Protein AF-A0A7H8QH60-F1 (afdb_monomer_lite)

Radius of gyration: 61.35 Å; chains: 1; bounding box: 157×73×180 Å

Structure (mmCIF, N/CA/C/O backbone):
data_AF-A0A7H8QH60-F1
#
_entry.id   AF-A0A7H8QH60-F1
#
loop_
_atom_site.group_PDB
_atom_site.id
_atom_site.type_symbol
_atom_site.label_atom_id
_atom_site.label_alt_id
_atom_site.label_comp_id
_atom_site.label_asym_id
_atom_site.label_entity_id
_atom_site.label_seq_id
_atom_site.pdbx_PDB_ins_code
_atom_site.Cartn_x
_atom_site.Cartn_y
_atom_site.Cartn_z
_atom_site.occupancy
_atom_site.B_iso_or_equiv
_atom_site.auth_seq_id
_atom_site.auth_comp_id
_atom_site.auth_asym_id
_atom_site.auth_atom_id
_atom_site.pdbx_PDB_model_num
ATOM 1 N N . MET A 1 1 ? 12.968 -28.427 -42.691 1.00 39.28 1 MET A N 1
ATOM 2 C CA . MET A 1 1 ? 11.491 -28.400 -42.713 1.00 39.28 1 MET A CA 1
ATOM 3 C C . MET A 1 1 ? 10.981 -28.889 -41.362 1.00 39.28 1 MET A C 1
ATOM 5 O O . MET A 1 1 ? 11.000 -30.084 -41.114 1.00 39.28 1 MET A O 1
ATOM 9 N N . LYS A 1 2 ? 10.646 -27.970 -40.449 1.00 45.03 2 LYS A N 1
ATOM 10 C CA . LYS A 1 2 ? 10.024 -28.259 -39.146 1.00 45.03 2 LYS A CA 1
ATOM 11 C C . LYS A 1 2 ? 8.653 -27.585 -39.168 1.00 45.03 2 LYS A C 1
ATOM 13 O O . LYS A 1 2 ? 8.589 -26.388 -39.428 1.00 45.03 2 LYS A O 1
ATOM 18 N N . GLY A 1 3 ? 7.592 -28.374 -39.020 1.00 40.34 3 GLY A N 1
ATOM 19 C CA . GLY A 1 3 ? 6.208 -27.901 -39.080 1.00 40.34 3 GLY A CA 1
ATOM 20 C C . GLY A 1 3 ? 5.772 -27.170 -37.802 1.00 40.34 3 GLY A C 1
ATOM 21 O O . GLY A 1 3 ? 6.404 -27.350 -36.758 1.00 40.34 3 GLY A O 1
ATOM 22 N N . PRO A 1 4 ? 4.707 -26.352 -37.871 1.00 56.50 4 PRO A N 1
ATOM 23 C CA . PRO A 1 4 ? 4.185 -25.620 -36.725 1.00 56.50 4 PRO A CA 1
ATOM 24 C C . PRO A 1 4 ? 3.305 -26.523 -35.851 1.00 56.50 4 PRO A C 1
ATOM 26 O O . PRO A 1 4 ? 2.409 -27.210 -36.341 1.00 56.50 4 PRO A O 1
ATOM 29 N N . ILE A 1 5 ? 3.555 -26.504 -34.541 1.00 51.78 5 ILE A N 1
ATOM 30 C CA . ILE A 1 5 ? 2.711 -27.149 -33.533 1.00 51.78 5 ILE A CA 1
ATOM 31 C C . ILE A 1 5 ? 1.627 -26.140 -33.143 1.00 51.78 5 ILE A C 1
ATOM 33 O O . ILE A 1 5 ? 1.899 -25.168 -32.443 1.00 51.78 5 ILE A O 1
ATOM 37 N N . HIS A 1 6 ? 0.402 -26.365 -33.615 1.00 45.41 6 HIS A N 1
ATOM 38 C CA . HIS A 1 6 ? -0.785 -25.677 -33.116 1.00 45.41 6 HIS A CA 1
ATOM 39 C C . HIS A 1 6 ? -1.217 -26.324 -31.795 1.00 45.41 6 HIS A C 1
ATOM 41 O O . HIS A 1 6 ? -1.667 -27.468 -31.783 1.00 45.41 6 HIS A O 1
ATOM 47 N N . VAL A 1 7 ? -1.108 -25.585 -30.690 1.00 48.94 7 VAL A N 1
ATOM 48 C CA . VAL A 1 7 ? -1.770 -25.926 -29.425 1.00 48.94 7 VAL A CA 1
ATOM 49 C C . VAL A 1 7 ? -3.025 -25.066 -29.323 1.00 48.94 7 VAL A C 1
ATOM 51 O O . VAL A 1 7 ? -2.945 -23.850 -29.173 1.00 48.94 7 VAL A O 1
ATOM 54 N N . ILE A 1 8 ? -4.187 -25.702 -29.448 1.00 46.06 8 ILE A N 1
ATOM 55 C CA . ILE A 1 8 ? -5.491 -25.089 -29.197 1.00 46.06 8 ILE A CA 1
ATOM 56 C C . ILE A 1 8 ? -5.814 -25.331 -27.719 1.00 46.06 8 ILE A C 1
ATOM 58 O O . ILE A 1 8 ? -6.034 -26.470 -27.316 1.00 46.06 8 ILE A O 1
ATOM 62 N N . LEU A 1 9 ? -5.827 -24.268 -26.912 1.00 40.41 9 LEU A N 1
ATOM 63 C CA . LEU A 1 9 ? -6.339 -24.278 -25.539 1.00 40.41 9 LEU A CA 1
ATOM 64 C C . LEU A 1 9 ? -7.677 -23.537 -25.516 1.00 40.41 9 LEU A C 1
ATOM 66 O O . LEU A 1 9 ? -7.734 -22.329 -25.318 1.00 40.41 9 LEU A O 1
ATOM 70 N N . THR A 1 10 ? -8.761 -24.275 -25.727 1.00 45.47 10 THR A N 1
ATOM 71 C CA . THR A 1 10 ? -10.120 -23.832 -25.399 1.00 45.47 10 THR A CA 1
ATOM 72 C C . THR A 1 10 ? -10.614 -24.683 -24.239 1.00 45.47 10 THR A C 1
ATOM 74 O O . THR A 1 10 ? -11.195 -25.745 -24.443 1.00 45.47 10 THR A O 1
ATOM 77 N N . GLY A 1 11 ? -10.320 -24.239 -23.018 1.00 45.09 11 GLY A N 1
ATOM 78 C CA . GLY A 1 11 ? -10.863 -24.801 -21.785 1.00 45.09 11 GLY A CA 1
ATOM 79 C C . GLY A 1 11 ? -11.610 -23.713 -21.028 1.00 45.09 11 GLY A C 1
ATOM 80 O O . GLY A 1 11 ? -10.998 -22.925 -20.316 1.00 45.09 11 GLY A O 1
ATOM 81 N N . THR A 1 12 ? -12.925 -23.641 -21.208 1.00 45.06 12 THR A N 1
ATOM 82 C CA . THR A 1 12 ? -13.816 -22.858 -20.346 1.00 45.06 12 THR A CA 1
ATOM 83 C C . THR A 1 12 ? -13.914 -23.571 -18.999 1.00 45.06 12 THR A C 1
ATOM 85 O O . THR A 1 12 ? -14.554 -24.618 -18.903 1.00 45.06 12 THR A O 1
ATOM 88 N N . PHE A 1 13 ? -13.236 -23.048 -17.976 1.00 49.69 13 PHE A N 1
ATOM 89 C CA . PHE A 1 13 ? -13.334 -23.553 -16.607 1.00 49.69 13 PHE A CA 1
ATOM 90 C C . PHE A 1 13 ? -14.570 -22.961 -15.922 1.00 49.69 13 PHE A C 1
ATOM 92 O O . PHE A 1 13 ? -14.619 -21.768 -15.631 1.00 49.69 13 PHE A O 1
ATOM 99 N N . ASP A 1 14 ? -15.561 -23.810 -15.655 1.00 43.72 14 ASP A N 1
ATOM 100 C CA . ASP A 1 14 ? -16.681 -23.509 -14.763 1.00 43.72 14 ASP A CA 1
ATOM 101 C C . ASP A 1 14 ? -16.180 -23.509 -13.305 1.00 43.72 14 ASP A C 1
ATOM 103 O O . ASP A 1 14 ? -15.758 -24.538 -12.776 1.00 43.72 14 ASP A O 1
ATOM 107 N N . ILE A 1 15 ? -16.186 -22.342 -12.649 1.00 51.09 15 ILE A N 1
ATOM 108 C CA . ILE A 1 15 ? -15.544 -22.108 -11.333 1.00 51.09 15 ILE A CA 1
ATOM 109 C C . ILE A 1 15 ? -16.548 -22.109 -10.162 1.00 51.09 15 ILE A C 1
ATOM 111 O O . ILE A 1 15 ? -16.225 -21.734 -9.031 1.00 51.09 15 ILE A O 1
ATOM 115 N N . THR A 1 16 ? -17.797 -22.509 -10.398 1.00 50.97 16 THR A N 1
ATOM 116 C CA . THR A 1 16 ? -18.900 -22.305 -9.442 1.00 50.97 16 THR A CA 1
ATOM 117 C C . THR A 1 16 ? -18.931 -23.285 -8.263 1.00 50.97 16 THR A C 1
ATOM 119 O O . THR A 1 16 ? -19.704 -23.064 -7.335 1.00 50.97 16 THR A O 1
ATOM 122 N N . GLY A 1 17 ? -18.063 -24.305 -8.211 1.00 54.22 17 GLY A N 1
ATOM 123 C CA . GLY A 1 17 ? -18.109 -25.328 -7.150 1.00 54.22 17 GLY A CA 1
ATOM 124 C C . GLY A 1 17 ? -16.779 -25.745 -6.522 1.00 54.22 17 GLY A C 1
ATOM 125 O O . GLY A 1 17 ? -16.774 -26.575 -5.614 1.00 54.22 17 GLY A O 1
ATOM 126 N N . THR A 1 18 ? -15.646 -25.211 -6.974 1.00 61.38 18 THR A N 1
ATOM 127 C CA . THR A 1 18 ? -14.342 -25.794 -6.632 1.00 61.38 18 THR A CA 1
ATOM 128 C C . THR A 1 18 ? -13.789 -25.193 -5.338 1.00 61.38 18 THR A C 1
ATOM 130 O O . THR A 1 18 ? -13.555 -23.984 -5.240 1.00 61.38 18 THR A O 1
ATOM 133 N N . ALA A 1 19 ? -13.602 -26.045 -4.325 1.00 67.06 19 ALA A N 1
ATOM 134 C CA . ALA A 1 19 ? -12.918 -25.694 -3.084 1.00 67.06 19 ALA A CA 1
ATOM 135 C C . ALA A 1 19 ? -11.488 -25.196 -3.385 1.00 67.06 19 ALA A C 1
ATOM 137 O O . ALA A 1 19 ? -10.855 -25.722 -4.303 1.00 67.06 19 ALA A O 1
ATOM 138 N N . PRO A 1 20 ? -10.972 -24.194 -2.646 1.00 70.12 20 PRO A N 1
ATOM 139 C CA . PRO A 1 20 ? -9.645 -23.657 -2.910 1.00 70.12 20 PRO A CA 1
ATOM 140 C C . PRO A 1 20 ? -8.581 -24.756 -2.741 1.00 70.12 20 PRO A C 1
ATOM 142 O O . PRO A 1 20 ? -8.633 -25.504 -1.755 1.00 70.12 20 PRO A O 1
ATOM 145 N N . PRO A 1 21 ? -7.630 -24.882 -3.683 1.00 69.06 21 PRO A N 1
ATOM 146 C CA . PRO A 1 21 ? -6.556 -25.860 -3.585 1.00 69.06 21 PRO A CA 1
ATOM 147 C C . PRO A 1 21 ? -5.709 -25.590 -2.338 1.00 69.06 21 PRO A C 1
ATOM 149 O O . PRO A 1 21 ? -5.403 -24.444 -2.010 1.00 69.06 21 PRO A O 1
ATOM 152 N N . ARG A 1 22 ? -5.346 -26.660 -1.620 1.00 74.94 22 ARG A N 1
ATOM 153 C CA . ARG A 1 22 ? -4.594 -26.567 -0.356 1.00 74.94 22 ARG A CA 1
ATOM 154 C C . ARG A 1 22 ? -3.137 -26.149 -0.541 1.00 74.94 22 ARG A C 1
ATOM 156 O O . ARG A 1 22 ? -2.529 -25.718 0.433 1.00 74.94 22 ARG A O 1
ATOM 163 N N . ASP A 1 23 ? -2.600 -26.253 -1.754 1.00 77.44 23 ASP A N 1
ATOM 164 C CA . ASP A 1 23 ? -1.227 -25.862 -2.046 1.00 77.44 23 ASP A CA 1
ATOM 165 C C . ASP A 1 23 ? -1.150 -25.022 -3.330 1.00 77.44 23 ASP A C 1
ATOM 167 O O . ASP A 1 23 ? -1.384 -25.496 -4.440 1.00 77.44 23 ASP A O 1
ATOM 171 N N . LEU A 1 24 ? -0.842 -23.734 -3.167 1.00 66.81 24 LEU A N 1
ATOM 172 C CA . LEU A 1 24 ? -0.702 -22.766 -4.262 1.00 66.81 24 LEU A CA 1
ATOM 173 C C . LEU A 1 24 ? 0.624 -22.933 -5.024 1.00 66.81 24 LEU A C 1
ATOM 175 O O . LEU A 1 24 ? 0.843 -22.256 -6.028 1.00 66.81 24 LEU A O 1
ATOM 179 N N . ARG A 1 25 ? 1.527 -23.809 -4.558 1.00 74.81 25 ARG A N 1
ATOM 180 C CA . ARG A 1 25 ? 2.833 -24.051 -5.193 1.00 74.81 25 ARG A CA 1
ATOM 181 C C . ARG A 1 25 ? 2.754 -24.925 -6.442 1.00 74.81 25 ARG A C 1
ATOM 183 O O . ARG A 1 25 ? 3.664 -24.868 -7.261 1.00 74.81 25 ARG A O 1
ATOM 190 N N . GLU A 1 26 ? 1.683 -25.700 -6.597 1.00 75.56 26 GLU A N 1
ATOM 191 C CA . GLU A 1 26 ? 1.460 -26.543 -7.781 1.00 75.56 26 GLU A CA 1
ATOM 192 C C . GLU A 1 26 ? 0.984 -25.734 -8.995 1.00 75.56 26 GLU A C 1
ATOM 194 O O . GLU A 1 26 ? 1.118 -26.169 -10.139 1.00 75.56 26 GLU A O 1
ATOM 199 N N . PHE A 1 27 ? 0.480 -24.522 -8.761 1.00 70.12 27 PHE A N 1
ATOM 200 C CA . PHE A 1 27 ? 0.065 -23.603 -9.807 1.00 70.12 27 PHE A CA 1
ATOM 201 C C . PHE A 1 27 ? 1.215 -22.632 -10.087 1.00 70.12 27 PHE A C 1
ATOM 203 O O . PHE A 1 27 ? 1.699 -21.948 -9.186 1.00 70.12 27 PHE A O 1
ATOM 210 N N . GLY A 1 28 ? 1.679 -22.571 -11.339 1.00 84.31 28 GLY A N 1
ATOM 211 C CA . GLY A 1 28 ? 2.680 -21.584 -11.758 1.00 84.31 28 GLY A CA 1
ATOM 212 C C . GLY A 1 28 ? 2.233 -20.139 -11.480 1.00 84.31 28 GLY A C 1
ATOM 213 O O . GLY A 1 28 ? 1.081 -19.893 -11.127 1.00 84.31 28 GLY A O 1
ATOM 214 N N . LEU A 1 29 ? 3.126 -19.161 -11.681 1.00 79.88 29 LEU A N 1
ATOM 215 C CA . LEU A 1 29 ? 2.892 -17.740 -11.344 1.00 79.88 29 LEU A CA 1
ATOM 216 C C . LEU A 1 29 ? 1.548 -17.183 -11.849 1.00 79.88 29 LEU A C 1
ATOM 218 O O . LEU A 1 29 ? 0.901 -16.405 -11.154 1.00 79.88 29 LEU A O 1
ATOM 222 N N . GLN A 1 30 ? 1.099 -17.618 -13.028 1.00 80.00 30 GLN A N 1
ATOM 223 C CA . GLN A 1 30 ? -0.192 -17.216 -13.584 1.00 80.00 30 GLN A CA 1
ATOM 224 C C . GLN A 1 30 ? -1.386 -17.785 -12.798 1.00 80.00 30 GLN A C 1
ATOM 226 O O . GLN A 1 30 ? -2.331 -17.057 -12.514 1.00 80.00 30 GLN A O 1
ATOM 231 N N . GLY A 1 31 ? -1.318 -19.044 -12.358 1.00 77.38 31 GLY A N 1
ATOM 232 C CA . GLY A 1 31 ? -2.370 -19.646 -11.537 1.00 77.38 31 GLY A CA 1
ATOM 233 C C . GLY A 1 31 ? -2.417 -19.078 -10.114 1.00 77.38 31 GLY A C 1
ATOM 234 O O . GLY A 1 31 ? -3.495 -18.960 -9.540 1.00 77.38 31 GLY A O 1
ATOM 235 N N . GLN A 1 32 ? -1.279 -18.644 -9.559 1.00 80.44 32 GLN A N 1
ATOM 236 C CA . GLN A 1 32 ? -1.262 -17.929 -8.274 1.00 80.44 32 GLN A CA 1
ATOM 237 C C . GLN A 1 32 ? -1.976 -16.574 -8.352 1.00 80.44 32 GLN A C 1
ATOM 239 O O . GLN A 1 32 ? -2.691 -16.211 -7.418 1.00 80.44 32 GLN A O 1
ATOM 244 N N . LEU A 1 33 ? -1.824 -15.846 -9.463 1.00 83.31 33 LEU A N 1
ATOM 245 C CA . LEU A 1 33 ? -2.523 -14.578 -9.686 1.00 83.31 33 LEU A CA 1
ATOM 246 C C . LEU A 1 33 ? -4.034 -14.779 -9.846 1.00 83.31 33 LEU A C 1
ATOM 248 O O . LEU A 1 33 ? -4.809 -14.057 -9.222 1.00 83.31 33 LEU A O 1
ATOM 252 N N . GLU A 1 34 ? -4.457 -15.779 -10.620 1.00 80.06 34 GLU A N 1
ATOM 253 C CA . GLU A 1 34 ? -5.881 -16.069 -10.836 1.00 80.06 34 GLU A CA 1
ATOM 254 C C . GLU A 1 34 ? -6.586 -16.487 -9.538 1.00 80.06 34 GLU A C 1
ATOM 256 O O . GLU A 1 34 ? -7.626 -15.925 -9.187 1.00 80.06 34 GLU A O 1
ATOM 261 N N . TRP A 1 35 ? -5.989 -17.392 -8.755 1.00 82.19 35 TRP A N 1
ATOM 262 C CA . TRP A 1 35 ? -6.538 -17.765 -7.447 1.00 82.19 35 TRP A CA 1
ATOM 263 C C . TRP A 1 35 ? -6.476 -16.620 -6.432 1.00 82.19 35 TRP A C 1
ATOM 265 O O . TRP A 1 35 ? -7.387 -16.482 -5.612 1.00 82.19 35 TRP A O 1
ATOM 275 N N . GLY A 1 36 ? -5.445 -15.772 -6.508 1.00 80.12 36 GLY A N 1
ATOM 276 C CA . GLY A 1 36 ? -5.331 -14.557 -5.706 1.00 80.12 36 GLY A CA 1
ATOM 277 C C . GLY A 1 36 ? -6.486 -13.584 -5.952 1.00 80.12 36 GLY A C 1
ATOM 278 O O . GLY A 1 36 ? -7.093 -13.111 -4.992 1.00 80.12 36 GLY A O 1
ATOM 279 N N . LEU A 1 37 ? -6.851 -13.345 -7.216 1.00 83.31 37 LEU A N 1
ATOM 280 C CA . LEU A 1 37 ? -7.997 -12.504 -7.583 1.00 83.31 37 LEU A CA 1
ATOM 281 C C . LEU A 1 37 ? -9.327 -13.085 -7.086 1.00 83.31 37 LEU A C 1
ATOM 283 O O . LEU A 1 37 ? -10.106 -12.365 -6.463 1.00 83.31 37 LEU A O 1
ATOM 287 N N . VAL A 1 38 ? -9.557 -14.388 -7.274 1.00 83.12 38 VAL A N 1
ATOM 288 C CA . VAL A 1 38 ? -10.788 -15.060 -6.813 1.00 83.12 38 VAL A CA 1
ATOM 289 C C . VAL A 1 38 ? -10.918 -15.019 -5.285 1.00 83.12 38 VAL A C 1
ATOM 291 O O . VAL A 1 38 ? -12.013 -14.827 -4.749 1.00 83.12 38 VAL A O 1
ATOM 294 N N . ALA A 1 39 ? -9.810 -15.179 -4.556 1.00 79.44 39 ALA A N 1
ATOM 295 C CA . ALA A 1 39 ? -9.799 -15.064 -3.100 1.00 79.44 39 ALA A CA 1
ATOM 296 C C . ALA A 1 39 ? -10.119 -13.634 -2.635 1.00 79.44 39 ALA A C 1
ATOM 298 O O . ALA A 1 39 ? -10.862 -13.453 -1.668 1.00 79.44 39 ALA A O 1
ATOM 299 N N . LEU A 1 40 ? -9.603 -12.625 -3.340 1.00 83.19 40 LEU A N 1
ATOM 300 C CA . LEU A 1 40 ? -9.818 -11.213 -3.031 1.00 83.19 40 LEU A CA 1
ATOM 301 C C . LEU A 1 40 ? -11.269 -10.791 -3.314 1.00 83.19 40 LEU A C 1
ATOM 303 O O . LEU A 1 40 ? -11.886 -10.121 -2.489 1.00 83.19 40 LEU A O 1
ATOM 307 N N . GLU A 1 41 ? -11.855 -11.271 -4.411 1.00 79.56 41 GLU A N 1
ATOM 308 C CA . GLU A 1 41 ? -13.263 -11.049 -4.758 1.00 79.56 41 GLU A CA 1
ATOM 309 C C . GLU A 1 41 ? -14.212 -11.705 -3.738 1.00 79.56 41 GLU A C 1
ATOM 311 O O . GLU A 1 41 ? -15.139 -11.070 -3.227 1.00 79.56 41 GLU A O 1
ATOM 316 N N . ARG A 1 42 ? -13.931 -12.952 -3.334 1.00 78.56 42 ARG A N 1
ATOM 317 C CA . ARG A 1 42 ? -14.693 -13.634 -2.272 1.00 78.56 42 ARG A CA 1
ATOM 318 C C . ARG A 1 42 ? -14.527 -12.964 -0.905 1.00 78.56 42 ARG A C 1
ATOM 320 O O . ARG A 1 42 ? -15.502 -12.879 -0.158 1.00 78.56 42 ARG A O 1
ATOM 327 N N . GLY A 1 43 ? -13.329 -12.469 -0.591 1.00 81.00 43 GLY A N 1
ATOM 328 C CA . GLY A 1 43 ? -13.036 -11.711 0.628 1.00 81.00 43 GLY A CA 1
ATOM 329 C C . GLY A 1 43 ? -13.774 -10.371 0.689 1.00 81.00 43 GLY A C 1
ATOM 330 O O . GLY A 1 43 ? -14.317 -10.007 1.729 1.00 81.00 43 GLY A O 1
ATOM 331 N N . LEU A 1 44 ? -13.874 -9.660 -0.436 1.00 80.00 44 LEU A N 1
ATOM 332 C CA . LEU A 1 44 ? -14.657 -8.426 -0.537 1.00 80.00 44 LEU A CA 1
ATOM 333 C C . LEU A 1 44 ? -16.158 -8.688 -0.367 1.00 80.00 44 LEU A C 1
ATOM 335 O O . LEU A 1 44 ? -16.840 -7.921 0.311 1.00 80.00 44 LEU A O 1
ATOM 339 N N . HIS A 1 45 ? -16.677 -9.795 -0.906 1.00 72.94 45 HIS A N 1
ATOM 340 C CA . HIS A 1 45 ? -18.080 -10.172 -0.720 1.00 72.94 45 HIS A CA 1
ATOM 341 C C . HIS A 1 45 ? -18.424 -10.567 0.723 1.00 72.94 45 HIS A C 1
ATOM 343 O O . HIS A 1 45 ? -19.513 -10.238 1.201 1.00 72.94 45 HIS A O 1
ATOM 349 N N . SER A 1 46 ? -17.530 -11.255 1.435 1.00 69.12 46 SER A N 1
ATOM 350 C CA . SER A 1 46 ? -17.738 -11.584 2.851 1.00 69.12 46 SER A CA 1
ATOM 351 C C . SER A 1 46 ? -17.574 -10.356 3.753 1.00 69.12 46 SER A C 1
ATOM 353 O O . SER A 1 46 ? -18.376 -10.162 4.668 1.00 69.12 46 SER A O 1
ATOM 355 N N . PHE A 1 47 ? -16.623 -9.471 3.447 1.00 59.59 47 PHE A N 1
ATOM 356 C CA . PHE A 1 47 ? -16.441 -8.206 4.161 1.00 59.59 47 PHE A CA 1
ATOM 357 C C . PHE A 1 47 ? -17.606 -7.229 3.934 1.00 59.59 47 PHE A C 1
ATOM 359 O O . PHE A 1 47 ? -18.084 -6.600 4.877 1.00 59.59 47 PHE A O 1
ATOM 366 N N . GLY A 1 48 ? -18.151 -7.169 2.716 1.00 63.38 48 GLY A N 1
ATOM 367 C CA . GLY A 1 48 ? -19.352 -6.390 2.406 1.00 63.38 48 GLY A CA 1
ATOM 368 C C . GLY A 1 48 ? -20.584 -6.843 3.198 1.00 63.38 48 GLY A C 1
ATOM 369 O O . GLY A 1 48 ? -21.363 -6.008 3.649 1.00 63.38 48 GLY A O 1
ATOM 370 N N . ARG A 1 49 ? -20.737 -8.152 3.459 1.00 61.62 49 ARG A N 1
ATOM 371 C CA . ARG A 1 49 ? -21.808 -8.667 4.335 1.00 61.62 49 ARG A CA 1
ATOM 372 C C . ARG A 1 49 ? -21.605 -8.295 5.806 1.00 61.62 49 ARG A C 1
ATOM 374 O O . ARG A 1 49 ? -22.591 -8.052 6.492 1.00 61.62 49 ARG A O 1
ATOM 381 N N . LEU A 1 50 ? -20.357 -8.213 6.271 1.00 55.72 50 LEU A N 1
ATOM 382 C CA . LEU A 1 50 ? -20.024 -7.776 7.634 1.00 55.72 50 LEU A CA 1
ATOM 383 C C . LEU A 1 50 ? -20.281 -6.280 7.852 1.00 55.72 50 LEU A C 1
ATOM 385 O O . LEU A 1 50 ? -20.695 -5.886 8.938 1.00 55.72 50 LEU A O 1
ATOM 389 N N . LEU A 1 51 ? -20.094 -5.451 6.823 1.00 54.81 51 LEU A N 1
ATOM 390 C CA . LEU A 1 51 ? -20.373 -4.015 6.901 1.00 54.81 51 LEU A CA 1
ATOM 391 C C . LEU A 1 51 ? -21.863 -3.659 6.747 1.00 54.81 51 LEU A C 1
ATOM 393 O O . LEU A 1 51 ? -22.256 -2.556 7.117 1.00 54.81 51 LEU A O 1
ATOM 397 N N . MET A 1 52 ? -22.700 -4.567 6.230 1.00 52.47 52 MET A N 1
ATOM 398 C CA . MET A 1 52 ? -24.112 -4.286 5.921 1.00 52.47 52 MET A CA 1
ATOM 399 C C . MET A 1 52 ? -25.145 -4.828 6.932 1.00 52.47 52 MET A C 1
ATOM 401 O O . MET A 1 52 ? -26.341 -4.722 6.662 1.00 52.47 52 MET A O 1
ATOM 405 N N . SER A 1 53 ? -24.778 -5.361 8.107 1.00 49.44 53 SER A N 1
ATOM 406 C CA . SER A 1 53 ? -25.795 -5.576 9.160 1.00 49.44 53 SER A CA 1
ATOM 407 C C . SER A 1 53 ? -25.245 -5.787 10.571 1.00 49.44 53 SER A C 1
ATOM 409 O O . SER A 1 53 ? -24.584 -6.788 10.840 1.00 49.44 53 SER A O 1
ATOM 411 N N . PRO A 1 54 ? -25.628 -4.900 11.503 1.00 48.47 54 PRO A N 1
ATOM 412 C CA . PRO A 1 54 ? -26.409 -5.349 12.652 1.00 48.47 54 PRO A CA 1
ATOM 413 C C . PRO A 1 54 ? -27.551 -4.357 12.924 1.00 48.47 54 PRO A C 1
ATOM 415 O O . PRO A 1 54 ? -27.474 -3.524 13.821 1.00 48.47 54 PRO A O 1
ATOM 418 N N . GLY A 1 55 ? -28.604 -4.399 12.101 1.00 48.84 55 GLY A N 1
ATOM 419 C CA . GLY A 1 55 ? -29.766 -3.507 12.258 1.00 48.84 55 GLY A CA 1
ATOM 420 C C . GLY A 1 55 ? -31.136 -4.165 12.097 1.00 48.84 55 GLY A C 1
ATOM 421 O O . GLY A 1 55 ? -32.144 -3.542 12.408 1.00 48.84 55 GLY A O 1
ATOM 422 N N . GLN A 1 56 ? -31.206 -5.419 11.642 1.00 49.56 56 GLN A N 1
ATOM 423 C CA . GLN A 1 56 ? -32.472 -6.143 11.495 1.00 49.56 56 GLN A CA 1
ATOM 424 C C . GLN A 1 56 ? -32.316 -7.615 11.890 1.00 49.56 56 GLN A C 1
ATOM 426 O O . GLN A 1 56 ? -32.440 -8.521 11.076 1.00 49.56 56 GLN A O 1
ATOM 431 N N . GLN A 1 57 ? -32.075 -7.865 13.174 1.00 44.75 57 GLN A N 1
ATOM 432 C CA . GLN A 1 57 ? -32.626 -9.060 13.813 1.00 44.75 57 GLN A CA 1
ATOM 433 C C . GLN A 1 57 ? -33.800 -8.604 14.674 1.00 44.75 57 GLN A C 1
ATOM 435 O O . GLN A 1 57 ? -33.729 -8.524 15.896 1.00 44.75 57 GLN A O 1
ATOM 440 N N . VAL A 1 58 ? -34.889 -8.238 13.995 1.00 47.31 58 VAL A N 1
ATOM 441 C CA . VAL A 1 58 ? -36.205 -8.228 14.625 1.00 47.31 58 VAL A CA 1
ATOM 442 C C . VAL A 1 58 ? -36.528 -9.681 14.943 1.00 47.31 58 VAL A C 1
ATOM 444 O O . VAL A 1 58 ? -36.501 -10.536 14.059 1.00 47.31 58 VAL A O 1
ATOM 447 N N . MET A 1 59 ? -36.798 -9.940 16.219 1.00 44.06 59 MET A N 1
ATOM 448 C CA . MET A 1 59 ? -37.395 -11.164 16.734 1.00 44.06 59 MET A CA 1
ATOM 449 C C . MET A 1 59 ? -38.493 -11.683 15.792 1.00 44.06 59 MET A C 1
ATOM 451 O O . MET A 1 59 ? -39.615 -11.187 15.804 1.00 44.06 59 MET A O 1
ATOM 455 N N . GLN A 1 60 ? -38.199 -12.723 15.014 1.00 42.06 60 GLN A N 1
ATOM 456 C CA . GLN A 1 60 ? -39.228 -13.643 14.543 1.00 42.06 60 GLN A CA 1
ATOM 457 C C . GLN A 1 60 ? -39.250 -14.820 15.510 1.00 42.06 60 GLN A C 1
ATOM 459 O O . GLN A 1 60 ? -38.626 -15.859 15.304 1.00 42.06 60 GLN A O 1
ATOM 464 N N . VAL A 1 61 ? -39.976 -14.616 16.610 1.00 42.09 61 VAL A N 1
ATOM 465 C CA . VAL A 1 61 ? -40.495 -15.715 17.418 1.00 42.09 61 VAL A CA 1
ATOM 466 C C . VAL A 1 61 ? -41.465 -16.477 16.521 1.00 42.09 61 VAL A C 1
ATOM 468 O O . VAL A 1 61 ? -42.574 -16.032 16.233 1.00 42.09 61 VAL A O 1
ATOM 471 N N . ARG A 1 62 ? -40.991 -17.616 16.022 1.00 36.22 62 ARG A N 1
ATOM 472 C CA . ARG A 1 62 ? -41.768 -18.623 15.310 1.00 36.22 62 ARG A CA 1
ATOM 473 C C . ARG A 1 62 ? -42.724 -19.277 16.310 1.00 36.22 62 ARG A C 1
ATOM 475 O O . ARG A 1 62 ? -42.366 -20.243 16.970 1.00 36.22 62 ARG A O 1
ATOM 482 N N . LEU A 1 63 ? -43.921 -18.710 16.443 1.00 40.38 63 LEU A N 1
ATOM 483 C CA . LEU A 1 63 ? -45.068 -19.366 17.068 1.00 40.38 63 LEU A CA 1
ATOM 484 C C . LEU A 1 63 ? -45.634 -20.375 16.067 1.00 40.38 63 LEU A C 1
ATOM 486 O O . LEU A 1 63 ? -46.296 -20.018 15.094 1.00 40.38 63 LEU A O 1
ATOM 490 N N . GLU A 1 64 ? -45.299 -21.641 16.291 1.00 41.50 64 GLU A N 1
ATOM 491 C CA . GLU A 1 64 ? -45.935 -22.782 15.650 1.00 41.50 64 GLU A CA 1
ATOM 492 C C . GLU A 1 64 ? -47.354 -22.933 16.222 1.00 41.50 64 GLU A C 1
ATOM 494 O O . GLU A 1 64 ? -47.547 -23.029 17.434 1.00 41.50 64 GLU A O 1
ATOM 499 N N . GLY A 1 65 ? -48.358 -22.870 15.347 1.00 36.97 65 GLY A N 1
ATOM 500 C CA . GLY A 1 65 ? -49.762 -23.028 15.703 1.00 36.97 65 GLY A CA 1
ATOM 501 C C . GLY A 1 65 ? -50.173 -24.498 15.733 1.00 36.97 65 GLY A C 1
ATOM 502 O O . GLY A 1 65 ? -49.997 -25.215 14.751 1.00 36.97 65 GLY A O 1
ATOM 503 N N . GLN A 1 66 ? -50.802 -24.909 16.831 1.00 37.00 66 GLN A N 1
ATOM 504 C CA . GLN A 1 66 ? -51.579 -26.141 16.946 1.00 37.00 66 GLN A CA 1
ATOM 505 C C . GLN A 1 66 ? -53.036 -25.751 17.272 1.00 37.00 66 GLN A C 1
ATOM 507 O O . GLN A 1 66 ? -53.244 -24.968 18.202 1.00 37.00 66 GLN A O 1
ATOM 512 N N . PRO A 1 67 ? -54.057 -26.221 16.527 1.00 51.72 67 PRO A N 1
ATOM 513 C CA . PRO A 1 67 ? -55.448 -25.887 16.808 1.00 51.72 67 PRO A CA 1
ATOM 514 C C . PRO A 1 67 ? -56.068 -26.921 17.755 1.00 51.72 67 PRO A C 1
ATOM 516 O O . PRO A 1 67 ? -55.985 -28.126 17.525 1.00 51.72 67 PRO A O 1
ATOM 519 N N . GLY A 1 68 ? -56.736 -26.446 18.803 1.00 36.84 68 GLY A N 1
ATOM 520 C CA . GLY A 1 68 ? -57.478 -27.288 19.736 1.00 36.84 68 GLY A CA 1
ATOM 521 C C . GLY A 1 68 ? -58.415 -26.449 20.592 1.00 36.84 68 GLY A C 1
ATOM 522 O O . GLY A 1 68 ? -57.984 -25.776 21.518 1.00 36.84 68 GLY A O 1
ATOM 523 N N . ALA A 1 69 ? -59.690 -26.457 20.220 1.00 43.88 69 ALA A N 1
ATOM 524 C CA . ALA A 1 69 ? -60.798 -25.756 20.854 1.00 43.88 69 ALA A CA 1
ATOM 525 C C . ALA A 1 69 ? -60.927 -26.015 22.366 1.00 43.88 69 ALA A C 1
ATOM 527 O O . ALA A 1 69 ? -60.779 -27.155 22.789 1.00 43.88 69 ALA A O 1
ATOM 528 N N . SER A 1 70 ? -61.331 -24.993 23.138 1.00 39.09 70 SER A N 1
ATOM 529 C CA . SER A 1 70 ? -62.428 -25.088 24.122 1.00 39.09 70 SER A CA 1
ATOM 530 C C . SER A 1 70 ? -62.689 -23.738 24.828 1.00 39.09 70 SER A C 1
ATOM 532 O O . SER A 1 70 ? -61.861 -23.247 25.582 1.00 39.09 70 SER A O 1
ATOM 534 N N . THR A 1 71 ? -63.875 -23.175 24.573 1.00 36.66 71 THR A N 1
ATOM 535 C CA . THR A 1 71 ? -64.852 -22.711 25.587 1.00 36.66 71 THR A CA 1
ATOM 536 C C . THR A 1 71 ? -64.501 -21.565 26.576 1.00 36.66 71 THR A C 1
ATOM 538 O O . THR A 1 71 ? -63.910 -21.769 27.627 1.00 36.66 71 THR A O 1
ATOM 541 N N . ILE A 1 72 ? -64.989 -20.360 26.221 1.00 40.88 72 ILE A N 1
ATOM 542 C CA . ILE A 1 72 ? -65.697 -19.279 26.990 1.00 40.88 72 ILE A CA 1
ATOM 543 C C . ILE A 1 72 ? -66.188 -19.705 28.411 1.00 40.88 72 ILE A C 1
ATOM 545 O O . ILE A 1 72 ? -66.629 -20.850 28.492 1.00 40.88 72 ILE A O 1
ATOM 549 N N . PRO A 1 73 ? -66.256 -18.871 29.503 1.00 53.28 73 PRO A N 1
ATOM 550 C CA . PRO A 1 73 ? -66.796 -17.483 29.596 1.00 53.28 73 PRO A CA 1
ATOM 551 C C . PRO A 1 73 ? -65.971 -16.465 30.421 1.00 53.28 73 PRO A C 1
ATOM 553 O O . PRO A 1 73 ? -65.165 -16.832 31.261 1.00 53.28 73 PRO A O 1
ATOM 556 N N . ARG A 1 74 ? -66.001 -15.155 30.120 1.00 37.97 74 ARG A N 1
ATOM 557 C CA . ARG A 1 74 ? -67.054 -14.126 30.340 1.00 37.97 74 ARG A CA 1
ATOM 558 C C . ARG A 1 74 ? -67.381 -13.879 31.822 1.00 37.97 74 ARG A C 1
ATOM 560 O O . ARG A 1 74 ? -68.180 -14.611 32.384 1.00 37.97 74 ARG A O 1
ATOM 567 N N . THR A 1 75 ? -66.913 -12.746 32.351 1.00 40.62 75 THR A N 1
ATOM 568 C CA . THR A 1 75 ? -67.701 -11.875 33.244 1.00 40.62 75 THR A CA 1
ATOM 569 C C . THR A 1 75 ? -67.189 -10.441 33.170 1.00 40.62 75 THR A C 1
ATOM 571 O O . THR A 1 75 ? -66.011 -10.170 33.388 1.00 40.62 75 THR A O 1
ATOM 574 N N . ASP A 1 76 ? -68.127 -9.560 32.842 1.00 42.19 76 ASP A N 1
ATOM 575 C CA . ASP A 1 76 ? -68.069 -8.108 32.911 1.00 42.19 76 ASP A CA 1
ATOM 576 C C . ASP A 1 76 ? -67.861 -7.617 34.352 1.00 42.19 76 ASP A C 1
ATOM 578 O O . ASP A 1 76 ? -68.504 -8.139 35.258 1.00 42.19 76 ASP A O 1
ATOM 582 N N . TRP A 1 77 ? -67.095 -6.536 34.539 1.00 39.25 77 TRP A N 1
ATOM 583 C CA . TRP A 1 77 ? -67.400 -5.534 35.566 1.00 39.25 77 TRP A CA 1
ATOM 584 C C . TRP A 1 77 ? -67.183 -4.129 35.012 1.00 39.25 77 TRP A C 1
ATOM 586 O O . TRP A 1 77 ? -66.075 -3.681 34.723 1.00 39.25 77 TRP A O 1
ATOM 596 N N . ARG A 1 78 ? -68.321 -3.460 34.845 1.00 36.94 78 ARG A N 1
ATOM 597 C CA . ARG A 1 78 ? -68.502 -2.041 34.573 1.00 36.94 78 ARG A CA 1
ATOM 598 C C . ARG A 1 78 ? -68.380 -1.267 35.894 1.00 36.94 78 ARG A C 1
ATOM 600 O O . ARG A 1 78 ? -68.944 -1.694 36.891 1.00 36.94 78 ARG A O 1
ATOM 607 N N . GLN A 1 79 ? -67.806 -0.070 35.792 1.00 40.47 79 GLN A N 1
ATOM 608 C CA . GLN A 1 79 ? -68.348 1.189 36.324 1.00 40.47 79 GLN A CA 1
ATOM 609 C C . GLN A 1 79 ? -68.365 1.443 37.844 1.00 40.47 79 GLN A C 1
ATOM 611 O O . GLN A 1 79 ? -69.048 0.779 38.613 1.00 40.47 79 GLN A O 1
ATOM 616 N N . GLY A 1 80 ? -67.724 2.551 38.229 1.00 34.62 80 GLY A N 1
ATOM 617 C CA . GLY A 1 80 ? -67.890 3.192 39.529 1.00 34.62 80 GLY A CA 1
ATOM 618 C C . GLY A 1 80 ? -67.205 4.558 39.587 1.00 34.62 80 GLY A C 1
ATOM 619 O O . GLY A 1 80 ? -66.078 4.659 40.054 1.00 34.62 80 GLY A O 1
ATOM 620 N N . ASP A 1 81 ? -67.898 5.600 39.123 1.00 44.03 81 ASP A N 1
ATOM 621 C CA . ASP A 1 81 ? -67.649 6.984 39.540 1.00 44.03 81 ASP A CA 1
ATOM 622 C C . ASP A 1 81 ? -68.133 7.171 40.986 1.00 44.03 81 ASP A C 1
ATOM 624 O O . ASP A 1 81 ? -69.295 6.874 41.273 1.00 44.03 81 ASP A O 1
ATOM 628 N N . ARG A 1 82 ? -67.305 7.756 41.864 1.00 34.22 82 ARG A N 1
ATOM 629 C CA . ARG A 1 82 ? -67.717 8.864 42.751 1.00 34.22 82 ARG A CA 1
ATOM 630 C C . ARG A 1 82 ? -66.559 9.431 43.575 1.00 34.22 82 ARG A C 1
ATOM 632 O O . ARG A 1 82 ? -65.745 8.711 44.138 1.00 34.22 82 ARG A O 1
ATOM 639 N N . ALA A 1 83 ? -66.575 10.756 43.656 1.00 43.62 83 ALA A N 1
ATOM 640 C CA . ALA A 1 83 ? -65.725 11.628 44.452 1.00 43.62 83 ALA A CA 1
ATOM 641 C C . ALA A 1 83 ? -65.827 11.402 45.973 1.00 43.62 83 ALA A C 1
ATOM 643 O O . ALA A 1 83 ? -66.910 11.096 46.467 1.00 43.62 83 ALA A O 1
ATOM 644 N N . SER A 1 84 ? -64.750 11.708 46.711 1.00 37.22 84 SER A N 1
ATOM 645 C CA . SER A 1 84 ? -64.792 12.588 47.895 1.00 37.22 84 SER A CA 1
ATOM 646 C C . SER A 1 84 ? -63.382 12.963 48.385 1.00 37.22 84 SER A C 1
ATOM 648 O O . SER A 1 84 ? -62.436 12.196 48.254 1.00 37.22 84 SER A O 1
ATOM 650 N N . LEU A 1 85 ? -63.315 14.176 48.936 1.00 44.59 85 LEU A N 1
ATOM 651 C CA . LEU A 1 85 ? -62.209 14.957 49.494 1.00 44.59 85 LEU A CA 1
ATOM 652 C C . LEU A 1 85 ? -61.333 14.272 50.565 1.00 44.59 85 LEU A C 1
ATOM 654 O O . LEU A 1 85 ? -61.818 13.466 51.355 1.00 44.59 85 LEU A O 1
ATOM 658 N N . GLY A 1 86 ? -60.095 14.775 50.665 1.00 38.62 86 GLY A N 1
ATOM 659 C CA . GLY A 1 86 ? -59.166 14.670 51.802 1.00 38.62 86 GLY A CA 1
ATOM 660 C C . GLY A 1 86 ? -57.735 14.944 51.322 1.00 38.62 86 GLY A C 1
ATOM 661 O O . GLY A 1 86 ? -57.073 14.042 50.832 1.00 38.62 86 GLY A O 1
ATOM 662 N N . ASP A 1 87 ? -57.361 16.198 51.073 1.00 38.62 87 ASP A N 1
ATOM 663 C CA . ASP A 1 87 ? -56.627 17.075 52.003 1.00 38.62 87 ASP A CA 1
ATOM 664 C C . ASP A 1 87 ? -55.335 16.466 52.591 1.00 38.62 87 ASP A C 1
ATOM 666 O O . ASP A 1 87 ? -55.371 15.661 53.518 1.00 38.62 87 ASP A O 1
ATOM 670 N N . SER A 1 88 ? -54.208 16.929 52.031 1.00 41.34 88 SER A N 1
ATOM 671 C CA . SER A 1 88 ? -52.911 17.211 52.670 1.00 41.34 88 SER A CA 1
ATOM 672 C C . SER A 1 88 ? -51.704 16.567 51.980 1.00 41.34 88 SER A C 1
ATOM 674 O O . SER A 1 88 ? -51.609 15.353 51.828 1.00 41.34 88 SER A O 1
ATOM 676 N N . GLY A 1 89 ? -50.724 17.414 51.647 1.00 40.50 89 GLY A N 1
ATOM 677 C CA . GLY A 1 89 ? -49.315 17.022 51.686 1.00 40.50 89 GLY A CA 1
ATOM 678 C C . GLY A 1 89 ? -48.603 16.835 50.347 1.00 40.50 89 GLY A C 1
ATOM 679 O O . GLY A 1 89 ? -48.470 15.726 49.851 1.00 40.50 89 GLY A O 1
ATOM 680 N N . VAL A 1 90 ? -48.006 17.933 49.872 1.00 48.81 90 VAL A N 1
ATOM 681 C CA . VAL A 1 90 ? -46.787 18.018 49.040 1.00 48.81 90 VAL A CA 1
ATOM 682 C C . VAL A 1 90 ? -46.776 17.312 47.675 1.00 48.81 90 VAL A C 1
ATOM 684 O O . VAL A 1 90 ? -46.307 16.190 47.496 1.00 48.81 90 VAL A O 1
ATOM 687 N N . HIS A 1 91 ? -47.114 18.099 46.650 1.00 42.62 91 HIS A N 1
ATOM 688 C CA . HIS A 1 91 ? -46.617 17.917 45.289 1.00 42.62 91 HIS A CA 1
ATOM 689 C C . HIS A 1 91 ? -45.081 17.891 45.280 1.00 42.62 91 HIS A C 1
ATOM 691 O O . HIS A 1 91 ? -44.425 18.933 45.328 1.00 42.62 91 HIS A O 1
ATOM 697 N N . ARG A 1 92 ? -44.487 16.701 45.165 1.00 44.62 92 ARG A N 1
ATOM 698 C CA . ARG A 1 92 ? -43.085 16.556 44.770 1.00 44.62 92 ARG A CA 1
ATOM 699 C C . ARG A 1 92 ? -43.018 16.702 43.251 1.00 44.62 92 ARG A C 1
ATOM 701 O O . ARG A 1 92 ? -43.059 15.721 42.516 1.00 44.62 92 ARG A O 1
ATOM 708 N N . VAL A 1 93 ?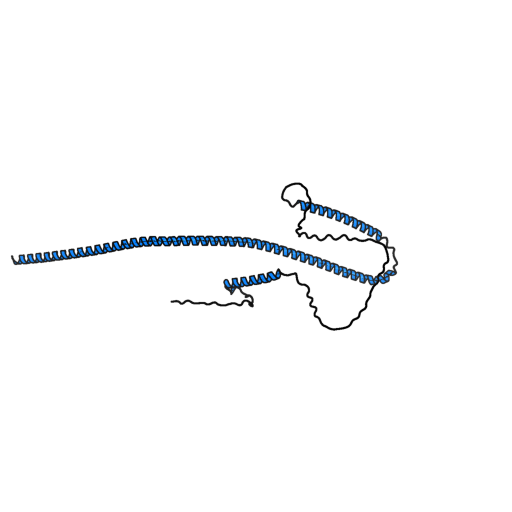 -42.970 17.948 42.782 1.00 47.97 93 VAL A N 1
ATOM 709 C CA . VAL A 1 93 ? -42.538 18.260 41.416 1.00 47.97 93 VAL A CA 1
ATOM 710 C C . VAL A 1 93 ? -41.083 17.812 41.329 1.00 47.97 93 VAL A C 1
ATOM 712 O O . VAL A 1 93 ? -40.185 18.468 41.853 1.00 47.97 93 VAL A O 1
ATOM 715 N N . LEU A 1 94 ? -40.858 16.631 40.759 1.00 49.38 94 LEU A N 1
ATOM 716 C CA . LEU A 1 94 ? -39.520 16.191 40.397 1.00 49.38 94 LEU A CA 1
ATOM 717 C C . LEU A 1 94 ? -38.974 17.189 39.364 1.00 49.38 94 LEU A C 1
ATOM 719 O O . LEU A 1 94 ? -39.666 17.457 38.377 1.00 49.38 94 LEU A O 1
ATOM 723 N N . PRO A 1 95 ? -37.772 17.757 39.558 1.00 57.25 95 PRO A N 1
ATOM 724 C CA . PRO A 1 95 ? -37.136 18.511 38.494 1.00 57.25 95 PRO A CA 1
ATOM 725 C C . PRO A 1 95 ? -36.865 17.563 37.312 1.00 57.25 95 PRO A C 1
ATOM 727 O O . PRO A 1 95 ? -36.489 16.406 37.532 1.00 57.25 95 PRO A O 1
ATOM 730 N N . PRO A 1 96 ? -37.060 18.015 36.062 1.00 47.81 96 PRO A N 1
ATOM 731 C CA . PRO A 1 96 ? -36.704 17.224 34.895 1.00 47.81 96 PRO A CA 1
ATOM 732 C C . PRO A 1 96 ? -35.206 16.906 34.935 1.00 47.81 96 PRO A C 1
ATOM 734 O O . PRO A 1 96 ? -34.372 17.779 35.180 1.00 47.81 96 PRO A O 1
ATOM 737 N N . LEU A 1 97 ? -34.879 15.633 34.716 1.00 50.62 97 LEU A N 1
ATOM 738 C CA . LEU A 1 97 ? -33.509 15.149 34.577 1.00 50.62 97 LEU A CA 1
ATOM 739 C C . LEU A 1 97 ? -32.799 15.947 33.466 1.00 50.62 97 LEU A C 1
ATOM 741 O O . LEU A 1 97 ? -33.376 16.102 32.386 1.00 50.62 97 LEU A O 1
ATOM 745 N N . PRO A 1 98 ? -31.562 16.434 33.673 1.00 48.38 98 PRO A N 1
ATOM 746 C CA . PRO A 1 98 ? -30.790 16.996 32.580 1.00 48.38 98 PRO A CA 1
ATOM 747 C C . PRO A 1 98 ? -30.459 15.875 31.595 1.00 48.38 98 PRO A C 1
ATOM 749 O O . PRO A 1 98 ? -29.815 14.882 31.940 1.00 48.38 98 PRO A O 1
ATOM 752 N N . SER A 1 99 ? -30.932 16.038 30.363 1.00 39.44 99 SER A N 1
ATOM 753 C CA . SER A 1 99 ? -30.599 15.196 29.223 1.00 39.44 99 SER A CA 1
ATOM 754 C C . SER A 1 99 ? -29.085 14.991 29.143 1.00 39.44 99 SER A C 1
ATOM 756 O O . SER A 1 99 ? -28.323 15.959 29.144 1.00 39.44 99 SER A O 1
ATOM 758 N N . LEU A 1 100 ? -28.659 13.729 29.056 1.00 42.00 100 LEU A N 1
ATOM 759 C CA . LEU A 1 100 ? -27.295 13.325 28.720 1.00 42.00 100 LEU A CA 1
ATOM 760 C C . LEU A 1 100 ? -26.900 13.967 27.386 1.00 42.00 100 LEU A C 1
ATOM 762 O O . LEU A 1 100 ? -27.249 13.490 26.307 1.00 42.00 100 LEU A O 1
ATOM 766 N N . ASN A 1 101 ? -26.200 15.092 27.481 1.00 43.28 101 ASN A N 1
ATOM 767 C CA . ASN A 1 101 ? -25.674 15.823 26.346 1.00 43.28 101 ASN A CA 1
ATOM 768 C C . ASN A 1 101 ? -24.431 15.069 25.850 1.00 43.28 101 ASN A C 1
ATOM 770 O O . ASN A 1 101 ? -23.367 15.111 26.467 1.00 43.28 101 ASN A O 1
ATOM 774 N N . SER A 1 102 ? -24.599 14.315 24.765 1.00 38.78 102 SER A N 1
ATOM 775 C CA . SER A 1 102 ? -23.508 13.692 24.015 1.00 38.78 102 SER A CA 1
ATOM 776 C C . SER A 1 102 ? -22.565 14.782 23.478 1.00 38.78 102 SER A C 1
ATOM 778 O O . SER A 1 102 ? -23.052 15.727 22.857 1.00 38.78 102 SER A O 1
ATOM 780 N N . PRO A 1 103 ? -21.232 14.693 23.653 1.00 42.22 103 PRO A N 1
ATOM 781 C CA . PRO A 1 103 ? -20.310 15.739 23.206 1.00 42.22 103 PRO A CA 1
ATOM 782 C C . PRO A 1 103 ? -20.000 15.684 21.699 1.00 42.22 103 PRO A C 1
ATOM 784 O O . PRO A 1 103 ? -19.060 16.329 21.248 1.00 42.22 103 PRO A O 1
ATOM 787 N N . PHE 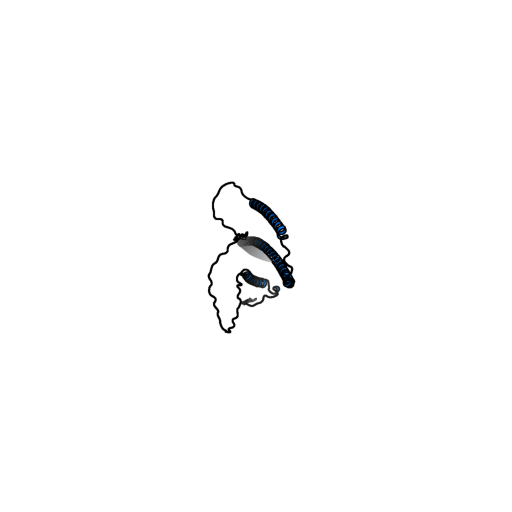A 1 104 ? -20.758 14.928 20.901 1.00 46.25 104 PHE A N 1
ATOM 788 C CA . PHE A 1 104 ? -20.489 14.753 19.473 1.00 46.25 104 PHE A CA 1
ATOM 789 C C . PHE A 1 104 ? -21.760 14.923 18.632 1.00 46.25 104 PHE A C 1
ATOM 791 O O . PHE A 1 104 ? -22.311 13.972 18.085 1.00 46.25 104 PHE A O 1
ATOM 798 N N . ALA A 1 105 ? -22.232 16.163 18.525 1.00 38.88 105 ALA A N 1
ATOM 799 C CA . ALA A 1 105 ? -23.107 16.581 17.435 1.00 38.88 105 ALA A CA 1
ATOM 800 C C . ALA A 1 105 ? -22.747 18.025 17.032 1.00 38.88 105 ALA A C 1
ATOM 802 O O . ALA A 1 105 ? -22.744 18.903 17.900 1.00 38.88 105 ALA A O 1
ATOM 803 N N . PRO A 1 106 ? -22.433 18.305 15.753 1.00 43.88 106 PRO A N 1
ATOM 804 C CA . PRO A 1 106 ? -22.238 19.668 15.277 1.00 43.88 106 PRO A CA 1
ATOM 805 C C . PRO A 1 106 ? -23.599 20.366 15.268 1.00 43.88 106 PRO A C 1
ATOM 807 O O . PRO A 1 106 ? -24.494 19.989 14.513 1.00 43.88 106 PRO A O 1
ATOM 810 N N . ARG A 1 107 ? -23.783 21.357 16.142 1.00 41.62 107 ARG A N 1
ATOM 811 C CA . ARG A 1 107 ? -25.000 22.169 16.178 1.00 41.62 107 ARG A CA 1
ATOM 812 C C . ARG A 1 107 ? -24.783 23.409 15.317 1.00 41.62 107 ARG A C 1
ATOM 814 O O . ARG A 1 107 ? -24.035 24.301 15.708 1.00 41.62 107 ARG A O 1
ATOM 821 N N . GLU A 1 108 ? -25.449 23.460 14.168 1.00 45.72 108 GLU A N 1
ATOM 822 C CA . GLU A 1 108 ? -25.666 24.706 13.435 1.00 45.72 108 GLU A CA 1
ATOM 823 C C . GLU A 1 108 ? -26.410 25.693 14.349 1.00 45.72 108 GLU A C 1
ATOM 825 O O . GLU A 1 108 ? -27.478 25.386 14.889 1.00 45.72 108 GLU A O 1
ATOM 830 N N . GLN A 1 109 ? -25.805 26.857 14.590 1.00 43.47 109 GLN A N 1
ATOM 831 C CA . GLN A 1 109 ? -26.393 27.940 15.372 1.00 43.47 109 GLN A CA 1
ATOM 832 C C . GLN A 1 109 ? -27.020 28.970 14.434 1.00 43.47 109 GLN A C 1
ATOM 834 O O . GLN A 1 109 ? -26.327 29.630 13.662 1.00 43.47 109 GLN A O 1
ATOM 839 N N . ALA A 1 110 ? -28.337 29.128 14.558 1.00 40.25 110 ALA A N 1
ATOM 840 C CA . ALA A 1 110 ? -29.059 30.289 14.071 1.00 40.25 110 ALA A CA 1
ATOM 841 C C . ALA A 1 110 ? -28.790 31.512 14.969 1.00 40.25 110 ALA A C 1
ATOM 843 O O . ALA A 1 110 ? -28.627 31.412 16.185 1.00 40.25 110 ALA A O 1
ATOM 844 N N . HIS A 1 111 ? -28.737 32.656 14.299 1.00 50.62 111 HIS A N 1
ATOM 845 C CA . HIS A 1 111 ? -28.345 33.993 14.729 1.00 50.62 111 HIS A CA 1
ATOM 846 C C . HIS A 1 111 ? -29.191 34.603 15.857 1.00 50.62 111 HIS A C 1
ATOM 848 O O . HIS A 1 111 ? -30.411 34.494 15.813 1.00 50.62 111 HIS A O 1
ATOM 854 N N . SER A 1 112 ? -28.555 35.404 16.729 1.00 41.00 112 SER A N 1
ATOM 855 C CA . SER A 1 112 ? -28.939 36.817 16.943 1.00 41.00 112 SER A CA 1
ATOM 856 C C . SER A 1 112 ? -28.043 37.560 17.958 1.00 41.00 112 SER A C 1
ATOM 858 O O . SER A 1 112 ? -27.870 37.113 19.088 1.00 41.00 112 SER A O 1
ATOM 860 N N . SER A 1 113 ? -27.590 38.746 17.518 1.00 40.16 113 SER A N 1
ATOM 861 C CA . SER A 1 113 ? -27.204 39.984 18.242 1.00 40.16 113 SER A CA 1
ATOM 862 C C . SER A 1 113 ? -25.890 40.098 19.057 1.00 40.16 113 SER A C 1
ATOM 864 O O . SER A 1 113 ? -25.804 39.694 20.209 1.00 40.16 113 SER A O 1
ATOM 866 N N . SER A 1 114 ? -24.939 40.788 18.405 1.00 40.28 114 SER A N 1
ATOM 867 C CA . SER A 1 114 ? -23.719 41.573 18.751 1.00 40.28 114 SER A CA 1
ATOM 868 C C . SER A 1 114 ? -23.745 42.448 20.047 1.00 40.28 114 SER A C 1
ATOM 870 O O . SER A 1 114 ? -24.836 42.587 20.595 1.00 40.28 114 SER A O 1
ATOM 872 N N . PRO A 1 115 ? -22.648 43.154 20.491 1.00 56.06 115 PRO A N 1
ATOM 873 C CA . PRO A 1 115 ? -21.437 43.529 19.724 1.00 56.06 115 PRO A CA 1
ATOM 874 C C . PRO A 1 115 ? -20.039 43.587 20.416 1.00 56.06 115 PRO A C 1
ATOM 876 O O . PRO A 1 115 ? -19.904 43.621 21.631 1.00 56.06 115 PRO A O 1
ATOM 879 N N . LEU A 1 116 ? -19.023 43.690 19.535 1.00 46.25 116 LEU A N 1
ATOM 880 C CA . LEU A 1 116 ? -17.706 44.365 19.622 1.00 46.25 116 LEU A CA 1
ATOM 881 C C . LEU A 1 116 ? -16.799 44.128 20.851 1.00 46.25 116 LEU A C 1
ATOM 883 O O . LEU A 1 116 ? -17.038 44.680 21.914 1.00 46.25 116 LEU A O 1
ATOM 887 N N . PHE A 1 117 ? -15.652 43.463 20.655 1.00 39.50 117 PHE A N 1
ATOM 888 C CA . PHE A 1 117 ? -14.328 44.091 20.468 1.00 39.50 117 PHE A CA 1
ATOM 889 C C . PHE A 1 117 ? -13.244 43.021 20.200 1.00 39.50 117 PHE A C 1
ATOM 891 O O . PHE A 1 117 ? -13.298 41.917 20.725 1.00 39.50 117 PHE A O 1
ATOM 898 N N . GLN A 1 118 ? -12.238 43.435 19.424 1.00 36.53 118 GLN A N 1
ATOM 899 C CA . GLN A 1 118 ? -10.864 42.916 19.343 1.00 36.53 118 GLN A CA 1
ATOM 900 C C . GLN A 1 118 ? -10.551 41.624 18.562 1.00 36.53 118 GLN A C 1
ATOM 902 O O . GLN A 1 118 ? -10.675 40.490 19.002 1.00 36.53 118 GLN A O 1
ATOM 907 N N . THR A 1 119 ? -10.012 41.907 17.377 1.00 46.19 119 THR A N 1
ATOM 908 C CA . THR A 1 119 ? -8.945 41.234 16.631 1.00 46.19 119 THR A CA 1
ATOM 909 C C . THR A 1 119 ? -7.905 40.481 17.481 1.00 46.19 119 THR A C 1
ATOM 911 O O . THR A 1 119 ? -7.249 41.126 18.295 1.00 46.19 119 THR A O 1
ATOM 914 N N . THR A 1 120 ? -7.689 39.185 17.208 1.00 41.28 120 THR A N 1
ATOM 915 C CA . THR A 1 120 ? -6.434 38.532 16.729 1.00 41.28 120 THR A CA 1
ATOM 916 C C . THR A 1 120 ? -6.556 36.989 16.796 1.00 41.28 120 THR A C 1
ATOM 918 O O . THR A 1 120 ? -7.464 36.488 17.459 1.00 41.28 120 THR A O 1
ATOM 921 N N . PRO A 1 121 ? -5.736 36.223 16.041 1.00 51.97 121 PRO A N 1
ATOM 922 C CA . PRO A 1 121 ? -5.970 34.805 15.763 1.00 51.97 121 PRO A CA 1
ATOM 923 C C . PRO A 1 121 ? -5.331 33.858 16.799 1.00 51.97 121 PRO A C 1
ATOM 925 O O . PRO A 1 121 ? -4.396 34.225 17.502 1.00 51.97 121 PRO A O 1
ATOM 928 N N . ASP A 1 122 ? -5.830 32.620 16.822 1.00 47.28 122 ASP A N 1
ATOM 929 C CA . ASP A 1 122 ? -5.199 31.406 17.363 1.00 47.28 122 ASP A CA 1
ATOM 930 C C . ASP A 1 122 ? -4.876 31.323 18.866 1.00 47.28 122 ASP A C 1
ATOM 932 O O . ASP A 1 122 ? -3.733 31.486 19.282 1.00 47.28 122 ASP A O 1
ATOM 936 N N . THR A 1 123 ? -5.846 30.875 19.681 1.00 47.72 123 THR A N 1
ATOM 937 C CA . THR A 1 123 ? -5.625 29.788 20.673 1.00 47.72 123 THR A CA 1
ATOM 938 C C . THR A 1 123 ? -6.952 29.272 21.274 1.00 47.72 123 THR A C 1
ATOM 940 O O . THR A 1 123 ? -7.684 30.048 21.884 1.00 47.72 123 THR A O 1
ATOM 943 N N . PRO A 1 124 ? -7.273 27.962 21.234 1.00 52.66 124 PRO A N 1
ATOM 944 C CA . PRO A 1 124 ? -8.474 27.403 21.879 1.00 52.66 124 PRO A CA 1
ATOM 945 C C . PRO A 1 124 ? -8.376 27.249 23.419 1.00 52.66 124 PRO A C 1
ATOM 947 O O . PRO A 1 124 ? -9.214 26.587 24.030 1.00 52.66 124 PRO A O 1
ATOM 950 N N . GLN A 1 125 ? -7.379 27.847 24.084 1.00 56.06 125 GLN A N 1
ATOM 951 C CA . GLN A 1 125 ? -7.097 27.613 25.513 1.00 56.06 125 GLN A CA 1
ATOM 952 C C . GLN A 1 125 ? -7.981 28.396 26.503 1.00 56.06 125 GLN A C 1
ATOM 954 O O . GLN A 1 125 ? -8.042 28.036 27.681 1.00 56.06 125 GLN A O 1
ATOM 959 N N . SER A 1 126 ? -8.693 29.438 26.068 1.00 57.25 126 SER A N 1
ATOM 960 C CA . SER A 1 126 ? -9.545 30.238 26.963 1.00 57.25 126 SER A CA 1
ATOM 961 C C . SER A 1 126 ? -10.817 29.498 27.399 1.00 57.25 126 SER A C 1
ATOM 963 O O . SER A 1 126 ? -11.234 29.630 28.549 1.00 57.25 126 SER A O 1
ATOM 965 N N . SER A 1 127 ? -11.387 28.649 26.536 1.00 60.28 127 SER A N 1
ATOM 966 C CA . SER A 1 127 ? -12.585 27.849 26.852 1.00 60.28 127 SER A CA 1
ATOM 967 C C . SER A 1 127 ? -12.335 26.805 27.954 1.00 60.28 127 SER A C 1
ATOM 969 O O . SER A 1 127 ? -13.147 26.654 28.868 1.00 60.28 127 SER A O 1
ATOM 971 N N . SER A 1 128 ? -11.168 26.150 27.924 1.00 72.62 128 SER A N 1
ATOM 972 C CA . SER A 1 128 ? -10.762 25.128 28.899 1.00 72.62 128 SER A CA 1
ATOM 973 C C . SER A 1 128 ? -10.633 25.696 30.317 1.00 72.62 128 SER A C 1
ATOM 975 O O . SER A 1 128 ? -11.116 25.104 31.283 1.00 72.62 128 SER A O 1
ATOM 977 N N . ASN A 1 129 ? -10.067 26.898 30.460 1.00 79.19 129 ASN A N 1
ATOM 978 C CA . ASN A 1 129 ? -9.916 27.532 31.771 1.00 79.19 129 ASN A CA 1
ATOM 979 C C . ASN A 1 129 ? -11.260 27.917 32.408 1.00 79.19 129 ASN A C 1
ATOM 981 O O . ASN A 1 129 ? -11.429 27.745 33.614 1.00 79.19 129 ASN A O 1
ATOM 985 N N . VAL A 1 130 ? -12.234 28.381 31.618 1.00 83.44 130 VAL A N 1
ATOM 986 C CA . VAL A 1 130 ? -13.586 28.684 32.123 1.00 83.44 130 VAL A CA 1
ATOM 987 C C . VAL A 1 130 ? -14.280 27.408 32.608 1.00 83.44 130 VAL A C 1
ATOM 989 O O . VAL A 1 130 ? -14.867 27.399 33.690 1.00 83.44 130 VAL A O 1
ATOM 992 N N . GLN A 1 131 ? -14.150 26.306 31.863 1.00 87.06 131 GLN A N 1
ATOM 993 C CA . GLN A 1 131 ? -14.704 25.011 32.260 1.00 87.06 131 GLN A CA 1
ATOM 994 C C . GLN A 1 131 ? -14.076 24.483 33.559 1.00 87.06 131 GLN A C 1
ATOM 996 O O . GLN A 1 131 ? -14.790 23.996 34.434 1.00 87.06 131 GLN A O 1
ATOM 1001 N N . ILE A 1 132 ? -12.758 24.621 33.730 1.00 90.56 132 ILE A N 1
ATOM 1002 C CA . ILE A 1 132 ? -12.066 24.212 34.962 1.00 90.56 132 ILE A CA 1
ATOM 1003 C C . ILE A 1 132 ? -12.556 25.026 36.166 1.00 90.56 132 ILE A C 1
ATOM 1005 O O . ILE A 1 132 ? -12.775 24.462 37.238 1.00 90.56 132 ILE A O 1
ATOM 1009 N N . GLN A 1 133 ? -12.754 26.338 36.011 1.00 92.12 133 GLN A N 1
ATOM 1010 C CA . GLN A 1 133 ? -13.273 27.183 37.091 1.00 92.12 133 GLN A CA 1
ATOM 1011 C C . GLN A 1 133 ? -14.714 26.820 37.461 1.00 92.12 133 GLN A C 1
ATOM 1013 O O . GLN A 1 133 ? -15.038 26.732 38.645 1.00 92.12 133 GLN A O 1
ATOM 1018 N N . TYR A 1 134 ? -15.557 26.537 36.464 1.00 94.50 134 TYR A N 1
ATOM 1019 C CA . TYR A 1 134 ? -16.918 26.059 36.696 1.00 94.50 134 TYR A CA 1
ATOM 1020 C C . TYR A 1 134 ? -16.928 24.744 37.484 1.00 94.50 134 TYR A C 1
ATOM 1022 O O . TYR A 1 134 ? -17.589 24.657 38.516 1.00 94.50 134 TYR A O 1
ATOM 1030 N N . LEU A 1 135 ? -16.128 23.759 37.060 1.00 94.31 135 LEU A N 1
ATOM 1031 C CA . LEU A 1 135 ? -16.019 22.469 37.747 1.00 94.31 135 LEU A CA 1
ATOM 1032 C C . LEU A 1 135 ? -15.550 22.631 39.197 1.00 94.31 135 LEU A C 1
ATOM 1034 O O . LEU A 1 135 ? -16.071 21.977 40.096 1.00 94.31 135 LEU A O 1
ATOM 1038 N N . ARG A 1 136 ? -14.600 23.536 39.452 1.00 94.31 136 ARG A N 1
ATOM 1039 C CA . ARG A 1 136 ? -14.150 23.845 40.817 1.00 94.31 136 ARG A CA 1
ATOM 1040 C C . ARG A 1 136 ? -15.271 24.432 41.669 1.00 94.31 136 ARG A C 1
ATOM 1042 O O . ARG A 1 136 ? -15.468 23.979 42.792 1.00 94.31 136 ARG A O 1
ATOM 1049 N N . HIS A 1 137 ? -16.008 25.411 41.147 1.00 95.56 137 HIS A N 1
ATOM 1050 C CA . HIS A 1 137 ? -17.145 25.996 41.858 1.00 95.56 137 HIS A CA 1
ATOM 1051 C C . HIS A 1 137 ? -18.234 24.949 42.134 1.00 95.56 137 HIS A C 1
ATOM 1053 O O . HIS A 1 137 ? -18.772 24.883 43.238 1.00 95.56 137 HIS A O 1
ATOM 1059 N N . GLU A 1 138 ? -18.524 24.094 41.154 1.00 96.06 138 GLU A N 1
ATOM 1060 C CA . GLU A 1 138 ? -19.505 23.020 41.278 1.00 96.06 138 GLU A CA 1
ATOM 1061 C C . GLU A 1 138 ? -19.114 22.007 42.363 1.00 96.06 138 GLU A C 1
ATOM 1063 O O . GLU A 1 138 ? -19.949 21.645 43.191 1.00 96.06 138 GLU A O 1
ATOM 1068 N N . ILE A 1 139 ? -17.842 21.597 42.418 1.00 94.50 139 ILE A N 1
ATOM 1069 C CA . ILE A 1 139 ? -17.328 20.702 43.465 1.00 94.50 139 ILE A CA 1
ATOM 1070 C C . ILE A 1 139 ? -17.467 21.350 44.846 1.00 94.50 139 ILE A C 1
ATOM 1072 O O . ILE A 1 139 ? -17.964 20.705 45.770 1.00 94.50 139 ILE A O 1
ATOM 1076 N N . THR A 1 140 ? -17.087 22.621 44.995 1.00 96.75 140 THR A N 1
ATOM 1077 C CA . THR A 1 140 ? -17.204 23.348 46.271 1.00 96.75 140 THR A CA 1
ATOM 1078 C C . THR A 1 140 ? -18.660 23.459 46.728 1.00 96.75 140 THR A C 1
ATOM 1080 O O . THR A 1 140 ? -18.969 23.159 47.880 1.00 96.75 140 THR A O 1
ATOM 1083 N N . SER A 1 141 ? -19.574 23.817 45.820 1.00 95.69 141 SER A N 1
ATOM 1084 C CA . SER A 1 141 ? -21.010 23.913 46.111 1.00 95.69 141 SER A CA 1
ATOM 1085 C C . SER A 1 141 ? -21.611 22.560 46.510 1.00 95.69 141 SER A C 1
ATOM 1087 O O . SER A 1 141 ? -22.325 22.475 47.509 1.00 95.69 141 SER A O 1
ATOM 1089 N N . LYS A 1 142 ? -21.272 21.485 45.787 1.00 96.12 142 LYS A N 1
ATOM 1090 C CA . LYS A 1 142 ? -21.729 20.123 46.106 1.00 96.12 142 LYS A CA 1
ATOM 1091 C C . LYS A 1 142 ? -21.180 19.622 47.440 1.00 96.12 142 LYS A C 1
ATOM 1093 O O . LYS A 1 142 ? -21.901 18.963 48.183 1.00 96.12 142 LYS A O 1
ATOM 1098 N N .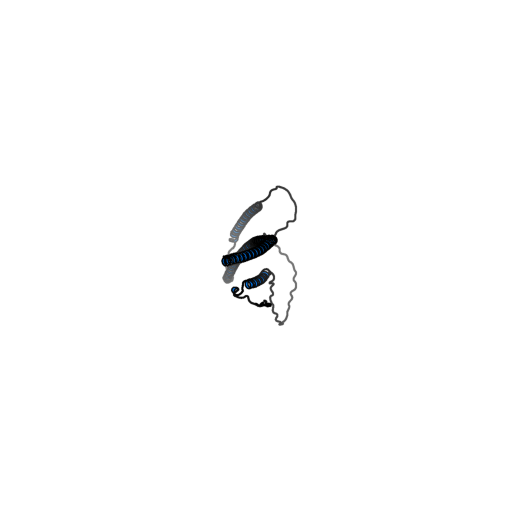 THR A 1 143 ? -19.930 19.952 47.756 1.00 95.00 143 THR A N 1
ATOM 1099 C CA . THR A 1 143 ? -19.295 19.571 49.025 1.00 95.00 143 THR A CA 1
ATOM 1100 C C . THR A 1 143 ? -20.001 20.225 50.209 1.00 95.00 143 THR A C 1
ATOM 1102 O O . THR A 1 143 ? -20.282 19.551 51.196 1.00 95.00 143 THR A O 1
ATOM 1105 N N . LEU A 1 144 ? -20.352 21.508 50.088 1.00 96.88 144 LEU A N 1
ATOM 1106 C CA . LEU A 1 144 ? -21.101 22.221 51.121 1.00 96.88 144 LEU A CA 1
ATOM 1107 C C . LEU A 1 144 ? -22.493 21.604 51.339 1.00 96.88 144 LEU A C 1
ATOM 1109 O O . LEU A 1 144 ? -22.863 21.308 52.471 1.00 96.88 144 LEU A O 1
ATOM 1113 N N . ALA A 1 145 ? -23.227 21.322 50.258 1.00 94.88 145 ALA A N 1
ATOM 1114 C CA . ALA A 1 145 ? -24.554 20.709 50.349 1.00 94.88 145 ALA A CA 1
ATOM 1115 C C . ALA A 1 145 ? -24.527 19.315 51.009 1.00 94.88 145 ALA A C 1
ATOM 1117 O O . ALA A 1 145 ? -25.440 18.964 51.755 1.00 94.88 145 ALA A O 1
ATOM 1118 N N . LEU A 1 146 ? -23.479 18.521 50.760 1.00 95.44 146 LEU A N 1
ATOM 1119 C CA . LEU A 1 146 ? -23.291 17.224 51.418 1.00 95.44 146 LEU A CA 1
ATOM 1120 C C . LEU A 1 146 ? -23.031 17.365 52.921 1.00 95.44 146 LEU A C 1
ATOM 1122 O O . LEU A 1 146 ? -23.577 16.587 53.700 1.00 95.44 146 LEU A O 1
ATOM 1126 N N . GLN A 1 147 ? -22.230 18.351 53.331 1.00 96.75 147 GLN A N 1
ATOM 1127 C CA . GLN A 1 147 ? -21.984 18.616 54.750 1.00 96.75 147 GLN A CA 1
ATOM 1128 C C . GLN A 1 147 ? -23.264 19.032 55.482 1.00 96.75 147 GLN A C 1
ATOM 1130 O O . GLN A 1 147 ? -23.521 18.538 56.581 1.00 96.75 147 GLN A O 1
ATOM 1135 N N . ASP A 1 148 ? -24.088 19.882 54.865 1.00 96.12 148 ASP A N 1
ATOM 1136 C CA . ASP A 1 148 ? -25.376 20.286 55.436 1.00 96.12 148 ASP A CA 1
ATOM 1137 C C . ASP A 1 148 ? -26.329 19.089 55.571 1.00 96.12 148 ASP A C 1
ATOM 1139 O O . ASP A 1 148 ? -26.905 18.875 56.639 1.00 96.12 148 ASP A O 1
ATOM 1143 N N . LEU A 1 149 ? -26.422 18.238 54.541 1.00 93.69 149 LEU A N 1
ATOM 1144 C CA . LEU A 1 149 ? -27.245 17.025 54.582 1.00 93.69 149 LEU A CA 1
ATOM 1145 C C . LEU A 1 149 ? -26.795 16.059 55.690 1.00 93.69 149 LEU A C 1
ATOM 1147 O O . LEU A 1 149 ? -27.623 15.472 56.385 1.00 93.69 149 LEU A O 1
ATOM 1151 N N . GLN A 1 150 ? -25.482 15.895 55.863 1.00 95.69 150 GLN A N 1
ATOM 1152 C CA . GLN A 1 150 ? -24.923 15.045 56.910 1.00 95.69 150 GLN A CA 1
ATOM 1153 C C . GLN A 1 150 ? -25.261 15.587 58.304 1.00 95.69 150 GLN A C 1
ATOM 1155 O O . GLN A 1 150 ? -25.667 14.831 59.184 1.00 95.69 150 GLN A O 1
ATOM 1160 N N . ARG A 1 151 ? -25.179 16.906 58.492 1.00 96.25 151 ARG A N 1
ATOM 1161 C CA . ARG A 1 151 ? -25.559 17.557 59.747 1.00 96.25 151 ARG A CA 1
ATOM 1162 C C . ARG A 1 151 ? -27.047 17.387 60.059 1.00 96.25 151 ARG A C 1
ATOM 1164 O O . ARG A 1 151 ? -27.402 17.141 61.212 1.00 96.25 151 ARG A O 1
ATOM 1171 N N . ASP A 1 152 ? -27.908 17.506 59.053 1.00 94.25 152 ASP A N 1
ATOM 1172 C CA . ASP A 1 152 ? -29.347 17.276 59.201 1.00 94.25 152 ASP A CA 1
ATOM 1173 C C . ASP A 1 152 ? -29.661 15.809 59.521 1.00 94.25 152 ASP A C 1
ATOM 1175 O O . ASP A 1 152 ? -30.514 15.534 60.367 1.00 94.25 152 ASP A O 1
ATOM 1179 N N . TYR A 1 153 ? -28.932 14.867 58.917 1.00 94.69 153 TYR A N 1
ATOM 1180 C CA . TYR A 1 153 ? -29.030 13.447 59.246 1.00 94.69 153 TYR A CA 1
ATOM 1181 C C . TYR A 1 153 ? -28.642 13.171 60.704 1.00 94.69 153 TYR A C 1
ATOM 1183 O O . TYR A 1 153 ? -29.410 12.538 61.427 1.00 94.69 153 TYR A O 1
ATOM 1191 N N . ASP A 1 154 ? -27.513 13.703 61.177 1.00 93.31 154 ASP A N 1
ATOM 1192 C CA . ASP A 1 154 ? -27.069 13.538 62.568 1.00 93.31 154 ASP A CA 1
ATOM 1193 C C . ASP A 1 154 ? -28.057 14.181 63.560 1.00 93.31 154 ASP A C 1
ATOM 1195 O O . ASP A 1 154 ? -28.340 13.649 64.641 1.00 93.31 154 ASP A O 1
ATOM 1199 N N . LYS A 1 155 ? -28.660 15.310 63.178 1.00 92.06 155 LYS A N 1
ATOM 1200 C CA . LYS A 1 155 ? -29.729 15.960 63.946 1.00 92.06 155 LYS A CA 1
ATOM 1201 C C . LYS A 1 155 ? -31.000 15.106 63.999 1.00 92.06 155 LYS A C 1
ATOM 1203 O O . LYS A 1 155 ? -31.663 15.045 65.035 1.00 92.06 155 LYS A O 1
ATOM 1208 N N . LEU A 1 156 ? -31.348 14.420 62.914 1.00 87.25 156 LEU A N 1
ATOM 1209 C CA . LEU A 1 156 ? -32.485 13.502 62.896 1.00 87.25 156 LEU A CA 1
ATOM 1210 C C . LEU A 1 156 ? -32.197 12.253 63.740 1.00 87.25 156 LEU A C 1
ATOM 1212 O O . LEU A 1 156 ? -33.027 11.832 64.541 1.00 87.25 156 LEU A O 1
ATOM 1216 N N . LEU A 1 157 ? -30.987 11.707 63.627 1.00 85.12 157 LEU A N 1
ATOM 1217 C CA . LEU A 1 157 ? -30.537 10.546 64.388 1.00 85.12 157 LEU A CA 1
ATOM 1218 C C . LEU A 1 157 ? -30.622 10.806 65.899 1.00 85.12 157 LEU A C 1
ATOM 1220 O O . LEU A 1 157 ? -31.176 10.005 66.650 1.00 85.12 157 LEU A O 1
ATOM 1224 N N . THR A 1 158 ? -30.152 11.970 66.343 1.00 83.69 158 THR A N 1
ATOM 1225 C CA . THR A 1 158 ? -30.198 12.372 67.758 1.00 83.69 158 THR A CA 1
ATOM 1226 C C . THR A 1 158 ? -31.607 12.681 68.272 1.00 83.69 158 THR A C 1
ATOM 1228 O O . THR A 1 158 ? -31.845 12.549 69.470 1.00 83.69 158 THR A O 1
ATOM 1231 N N . THR A 1 159 ? -32.556 13.057 67.408 1.00 80.00 159 THR A N 1
ATOM 1232 C CA . THR A 1 159 ? -33.940 13.382 67.809 1.00 80.00 159 THR A CA 1
ATOM 1233 C C . THR A 1 159 ? -34.889 12.185 67.767 1.00 80.00 159 THR A C 1
ATOM 1235 O O . THR A 1 159 ? -35.814 12.120 68.575 1.00 80.00 159 THR A O 1
ATOM 1238 N N . VAL A 1 160 ? -34.657 11.219 66.876 1.00 72.06 160 VAL A N 1
ATOM 1239 C CA . VAL A 1 160 ? -35.516 10.035 66.710 1.00 72.06 160 VAL A CA 1
ATOM 1240 C C . VAL A 1 160 ? -35.155 8.916 67.691 1.00 72.06 160 VAL A C 1
ATOM 1242 O O . VAL A 1 160 ? -36.047 8.248 68.212 1.00 72.06 160 VAL A O 1
ATOM 1245 N N . ILE A 1 161 ? -33.869 8.722 68.001 1.00 63.81 161 ILE A N 1
ATOM 1246 C CA . ILE A 1 161 ? -33.416 7.630 68.883 1.00 63.81 161 ILE A CA 1
ATOM 1247 C C . ILE A 1 161 ? -33.957 7.729 70.329 1.00 63.81 161 ILE A C 1
ATOM 1249 O O . ILE A 1 161 ? -34.293 6.686 70.891 1.00 63.81 161 ILE A O 1
ATOM 1253 N N . PRO A 1 162 ? -34.125 8.912 70.955 1.00 57.69 162 PRO A N 1
ATOM 1254 C CA . PRO A 1 162 ? -34.667 8.995 72.317 1.00 57.69 162 PRO A CA 1
ATOM 1255 C C . PRO A 1 162 ? -36.192 8.809 72.424 1.00 57.69 162 PRO A C 1
ATOM 1257 O O . PRO A 1 162 ? -36.707 8.691 73.531 1.00 57.69 162 PRO A O 1
ATOM 1260 N N . GLN A 1 163 ? -36.932 8.819 71.308 1.00 52.59 163 GLN A N 1
ATOM 1261 C CA . GLN A 1 163 ? -38.403 8.908 71.284 1.00 52.59 163 GLN A CA 1
ATOM 1262 C C . GLN A 1 163 ? -39.117 7.559 71.091 1.00 52.59 163 GLN A C 1
ATOM 1264 O O . GLN A 1 163 ? -40.317 7.551 70.833 1.00 52.59 163 GLN A O 1
ATOM 1269 N N . GLN A 1 164 ? -38.441 6.414 71.233 1.00 48.84 164 GLN A N 1
ATOM 1270 C CA . GLN A 1 164 ? -39.139 5.128 71.350 1.00 48.84 164 GLN A CA 1
ATOM 1271 C C . GLN A 1 164 ? -39.373 4.776 72.828 1.00 48.84 164 GLN A C 1
ATOM 1273 O O . GLN A 1 164 ? -38.514 4.143 73.446 1.00 48.84 164 GLN A O 1
ATOM 1278 N N . PRO A 1 165 ? -40.519 5.156 73.434 1.00 47.19 165 PRO A N 1
ATOM 1279 C CA . PRO A 1 165 ? -40.934 4.562 74.692 1.00 47.19 165 PRO A CA 1
ATOM 1280 C C . PRO A 1 165 ? -41.182 3.071 74.460 1.00 47.19 165 PRO A C 1
ATOM 1282 O O . PRO A 1 165 ? -41.762 2.666 73.452 1.00 47.19 165 PRO A O 1
ATOM 1285 N N . ALA A 1 166 ? -40.709 2.264 75.404 1.00 53.47 166 ALA A N 1
ATOM 1286 C CA . ALA A 1 166 ? -40.807 0.815 75.423 1.00 53.47 166 ALA A CA 1
ATOM 1287 C C . ALA A 1 166 ? -42.266 0.337 75.287 1.00 53.47 166 ALA A C 1
ATOM 1289 O O . ALA A 1 166 ? -42.967 0.135 76.277 1.00 53.47 166 ALA A O 1
ATOM 1290 N N . HIS A 1 167 ? -42.733 0.146 74.054 1.00 49.47 167 HIS A N 1
ATOM 1291 C CA . HIS A 1 167 ? -44.003 -0.506 73.780 1.00 49.47 167 HIS A CA 1
ATOM 1292 C C . HIS A 1 167 ? -43.842 -2.022 73.951 1.00 49.47 167 HIS A C 1
ATOM 1294 O O . HIS A 1 167 ? -43.231 -2.706 73.139 1.00 49.47 167 HIS A O 1
ATOM 1300 N N . ASN A 1 168 ? -44.397 -2.506 75.061 1.00 49.28 168 ASN A N 1
ATOM 1301 C CA . ASN A 1 168 ? -45.121 -3.766 75.228 1.00 49.28 168 ASN A CA 1
ATOM 1302 C C . ASN A 1 168 ? -44.536 -5.003 74.523 1.00 49.28 168 ASN A C 1
ATOM 1304 O O . ASN A 1 168 ? -44.820 -5.324 73.372 1.00 49.28 168 ASN A O 1
ATOM 1308 N N . SER A 1 169 ? -43.815 -5.794 75.309 1.00 50.84 169 SER A N 1
ATOM 1309 C CA . SER A 1 169 ? -43.186 -7.065 74.956 1.00 50.84 169 SER A CA 1
ATOM 1310 C C . SER A 1 169 ? -44.143 -8.228 74.615 1.00 50.84 169 SER A C 1
ATOM 1312 O O . SER A 1 169 ? -43.666 -9.345 74.404 1.00 50.84 169 SER A O 1
ATOM 1314 N N . SER A 1 170 ? -45.466 -8.015 74.519 1.00 51.66 170 SER A N 1
ATOM 1315 C CA . SER A 1 170 ? -46.429 -9.076 74.157 1.00 51.66 170 SER A CA 1
ATOM 1316 C C . SER A 1 170 ? -46.665 -9.233 72.650 1.00 51.66 170 SER A C 1
ATOM 1318 O O . SER A 1 170 ? -47.005 -10.334 72.222 1.00 51.66 170 SER A O 1
ATOM 1320 N N . ASP A 1 171 ? -46.403 -8.202 71.840 1.00 55.44 171 ASP A N 1
ATOM 1321 C CA . ASP A 1 171 ? -46.524 -8.261 70.368 1.00 55.44 171 ASP A CA 1
ATOM 1322 C C . ASP A 1 171 ? -45.262 -8.821 69.675 1.00 55.44 171 ASP A C 1
ATOM 1324 O O . ASP A 1 171 ? -45.274 -9.135 68.486 1.00 55.44 171 ASP A O 1
ATOM 1328 N N . LEU A 1 172 ? -44.171 -9.034 70.423 1.00 56.19 172 LEU A N 1
ATOM 1329 C CA . LEU A 1 172 ? -42.904 -9.593 69.921 1.00 56.19 172 LEU A CA 1
ATOM 1330 C C . LEU A 1 172 ? -42.967 -11.098 69.611 1.00 56.19 172 LEU A C 1
ATOM 1332 O O . LEU A 1 172 ? -42.159 -11.615 68.838 1.00 56.19 172 LEU A O 1
ATOM 1336 N N . ARG A 1 173 ? -43.915 -11.827 70.209 1.00 60.41 173 ARG A N 1
ATOM 1337 C CA . ARG A 1 173 ? -43.996 -13.292 70.096 1.00 60.41 173 ARG A CA 1
ATOM 1338 C C . ARG A 1 173 ? -44.329 -13.794 68.678 1.00 60.41 173 ARG A C 1
ATOM 1340 O O . ARG A 1 173 ? -43.656 -14.725 68.239 1.00 60.41 173 ARG A O 1
ATOM 1347 N N . PRO A 1 174 ? -45.284 -13.201 67.934 1.00 61.34 174 PRO A N 1
ATOM 1348 C CA . PRO A 1 174 ? -45.520 -13.554 66.528 1.00 61.34 174 PRO A CA 1
ATOM 1349 C C . PRO A 1 174 ? -44.475 -12.986 65.547 1.00 61.34 174 PRO A C 1
ATOM 1351 O O . PRO A 1 174 ? -44.380 -13.471 64.423 1.00 61.34 174 PRO A O 1
ATOM 1354 N N . LEU A 1 175 ? -43.657 -12.005 65.948 1.00 63.97 175 LEU A N 1
ATOM 1355 C CA . LEU A 1 175 ? -42.587 -11.430 65.114 1.00 63.97 175 LEU A CA 1
ATOM 1356 C C . LEU A 1 175 ? -41.290 -12.259 65.136 1.00 63.97 175 LEU A C 1
ATOM 1358 O O . LEU A 1 175 ? -40.522 -12.233 64.173 1.00 63.97 175 LEU A O 1
ATOM 1362 N N . LEU A 1 176 ? -41.064 -13.040 66.197 1.00 70.06 176 LEU A N 1
ATOM 1363 C CA . LEU A 1 176 ? -39.887 -13.898 66.356 1.00 70.06 176 LEU A CA 1
ATOM 1364 C C . LEU A 1 176 ? -39.677 -14.936 65.228 1.00 70.06 176 LEU A C 1
ATOM 1366 O O . LEU A 1 176 ? -38.544 -15.044 64.765 1.00 70.06 176 LEU A O 1
ATOM 1370 N N . PRO A 1 177 ? -40.700 -15.681 64.748 1.00 78.31 177 PRO A N 1
ATOM 1371 C CA . PRO A 1 177 ? -40.525 -16.621 63.634 1.00 78.31 177 PRO A CA 1
ATOM 1372 C C . PRO A 1 177 ? -40.364 -15.931 62.271 1.00 78.31 177 PRO A C 1
ATOM 1374 O O . PRO A 1 177 ? -39.792 -16.515 61.355 1.00 78.31 177 PRO A O 1
ATOM 1377 N N . ASN A 1 178 ? -40.817 -14.682 62.130 1.00 82.81 178 ASN A N 1
ATOM 1378 C CA . ASN A 1 178 ? -40.661 -13.919 60.890 1.00 82.81 178 ASN A CA 1
ATOM 1379 C C . ASN A 1 178 ? -39.256 -13.317 60.760 1.00 82.81 178 ASN A C 1
ATOM 1381 O O . ASN A 1 178 ? -38.751 -13.190 59.648 1.00 82.81 178 ASN A O 1
ATOM 1385 N N . LYS A 1 179 ? -38.588 -13.016 61.880 1.00 85.50 179 LYS A N 1
ATOM 1386 C CA . LYS A 1 179 ? -37.212 -12.502 61.906 1.00 85.50 179 LYS A CA 1
ATOM 1387 C C . LYS A 1 179 ? -36.202 -13.351 61.101 1.00 85.50 179 LYS A C 1
ATOM 1389 O O . LYS A 1 179 ? -35.568 -12.769 60.228 1.00 85.50 179 LYS A O 1
ATOM 1394 N N . PRO A 1 180 ? -36.053 -14.678 61.304 1.00 88.75 180 PRO A N 1
ATOM 1395 C CA . PRO A 1 180 ? -35.090 -15.474 60.535 1.00 88.75 180 PRO A CA 1
ATOM 1396 C C . PRO A 1 180 ? -35.444 -15.556 59.042 1.00 88.75 180 PRO A C 1
ATOM 1398 O O . PRO A 1 180 ? -34.549 -15.642 58.205 1.00 88.75 180 PRO A O 1
ATOM 1401 N N . ASN A 1 181 ? -36.733 -15.486 58.687 1.00 91.94 181 ASN A N 1
ATOM 1402 C CA . ASN A 1 181 ? -37.160 -15.430 57.287 1.00 91.94 181 ASN A CA 1
ATOM 1403 C C . ASN A 1 181 ? -36.780 -14.094 56.636 1.00 91.94 181 ASN A C 1
ATOM 1405 O O . ASN A 1 181 ? -36.275 -14.094 55.516 1.00 91.94 181 ASN A O 1
ATOM 1409 N N . LEU A 1 182 ? -36.967 -12.971 57.341 1.00 92.19 182 LEU A N 1
ATOM 1410 C CA . LEU A 1 182 ? -36.500 -11.666 56.869 1.00 92.19 182 LEU A CA 1
ATOM 1411 C C . LEU A 1 182 ? -34.973 -11.610 56.782 1.00 92.19 182 LEU A C 1
ATOM 1413 O O . LEU A 1 182 ? -34.456 -11.114 55.793 1.00 92.19 182 LEU A O 1
ATOM 1417 N N . GLU A 1 183 ? -34.243 -12.136 57.767 1.00 93.50 183 GLU A N 1
ATOM 1418 C CA . GLU A 1 183 ? -32.775 -12.192 57.723 1.00 93.50 183 GLU A CA 1
ATOM 1419 C C . GLU A 1 183 ? -32.284 -13.020 56.532 1.00 93.50 183 GLU A C 1
ATOM 1421 O O . GLU A 1 183 ? -31.376 -12.594 55.819 1.00 93.50 183 GLU A O 1
ATOM 1426 N N . LYS A 1 184 ? -32.935 -14.156 56.250 1.00 95.88 184 LYS A N 1
ATOM 1427 C CA . LYS A 1 184 ? -32.657 -14.954 55.054 1.00 95.88 184 LYS A CA 1
ATOM 1428 C C . LYS A 1 184 ? -32.936 -14.165 53.773 1.00 95.88 184 LYS A C 1
ATOM 1430 O O . LYS A 1 184 ? -32.098 -14.171 52.879 1.00 95.88 184 LYS A O 1
ATOM 1435 N N . GLN A 1 185 ? -34.067 -13.464 53.693 1.00 95.88 185 GLN A N 1
ATOM 1436 C CA . GLN A 1 185 ? -34.421 -12.657 52.524 1.00 95.88 185 GLN A CA 1
ATOM 1437 C C . GLN A 1 185 ? -33.456 -11.480 52.325 1.00 95.88 185 GLN A C 1
ATOM 1439 O O . GLN A 1 185 ? -33.060 -11.194 51.201 1.00 95.88 185 GLN A O 1
ATOM 1444 N N . VAL A 1 186 ? -33.040 -10.816 53.405 1.00 95.50 186 VAL A N 1
ATOM 1445 C CA . VAL A 1 186 ? -32.031 -9.751 53.362 1.00 95.50 186 VAL A CA 1
ATOM 1446 C C . VAL A 1 186 ? -30.692 -10.310 52.896 1.00 95.50 186 VAL A C 1
ATOM 1448 O O . VAL A 1 186 ? -30.068 -9.706 52.031 1.00 95.50 186 VAL A O 1
ATOM 1451 N N . SER A 1 187 ? -30.272 -11.469 53.410 1.00 96.62 187 SER A N 1
ATOM 1452 C CA . SER A 1 187 ? -29.044 -12.131 52.962 1.00 96.62 187 SER A CA 1
ATOM 1453 C C . SER A 1 187 ? -29.110 -12.498 51.479 1.00 96.62 187 SER A C 1
ATOM 1455 O O . SER A 1 187 ? -28.144 -12.275 50.761 1.00 96.62 187 SER A O 1
ATOM 1457 N N . GLU A 1 188 ? -30.237 -13.030 51.008 1.00 96.88 188 GLU A N 1
ATOM 1458 C CA . GLU A 1 188 ? -30.431 -13.390 49.602 1.00 96.88 188 GLU A CA 1
ATOM 1459 C C . GLU A 1 188 ? -30.405 -12.154 48.693 1.00 96.88 188 GLU A C 1
ATOM 1461 O O . GLU A 1 188 ? -29.705 -12.142 47.682 1.00 96.88 188 GLU A O 1
ATOM 1466 N N . LEU A 1 189 ? -31.090 -11.077 49.087 1.00 97.12 189 LEU A N 1
ATOM 1467 C CA . LEU A 1 189 ? -31.059 -9.808 48.361 1.00 97.12 189 LEU A CA 1
ATOM 1468 C C . LEU A 1 189 ? -29.662 -9.179 48.359 1.00 97.12 189 LEU A C 1
ATOM 1470 O O . LEU A 1 189 ? -29.244 -8.636 47.342 1.00 97.12 189 LEU A O 1
ATOM 1474 N N . GLN A 1 190 ? -28.914 -9.268 49.461 1.00 96.81 190 GLN A N 1
ATOM 1475 C CA . GLN A 1 190 ? -27.525 -8.804 49.512 1.00 96.81 190 GLN A CA 1
ATOM 1476 C C . GLN A 1 190 ? -26.632 -9.592 48.551 1.00 96.81 190 GLN A C 1
ATOM 1478 O O . GLN A 1 190 ? -25.823 -8.987 47.847 1.00 96.81 190 GLN A O 1
ATOM 1483 N N . THR A 1 191 ? -26.798 -10.915 48.470 1.00 97.81 191 THR A N 1
ATOM 1484 C CA . THR A 1 191 ? -26.086 -11.742 47.488 1.00 97.81 191 THR A CA 1
ATOM 1485 C C . THR A 1 191 ? -26.436 -11.323 46.060 1.00 97.81 191 THR A C 1
ATOM 1487 O O . THR A 1 191 ? -25.526 -11.058 45.281 1.00 97.81 191 THR A O 1
ATOM 1490 N N . GLN A 1 192 ? -27.721 -11.151 45.737 1.00 97.81 192 GLN A N 1
ATOM 1491 C CA . GLN A 1 192 ? -28.157 -10.712 44.404 1.00 97.81 192 GLN A CA 1
ATOM 1492 C C . GLN A 1 192 ? -27.625 -9.320 44.034 1.00 97.81 192 GLN A C 1
ATOM 1494 O O . GLN A 1 192 ? -27.211 -9.094 42.899 1.00 97.81 192 GLN A O 1
ATOM 1499 N N . VAL A 1 193 ? -27.600 -8.376 44.982 1.00 97.94 193 VAL A N 1
ATOM 1500 C CA . VAL A 1 193 ? -27.026 -7.039 44.758 1.00 97.94 193 VAL A CA 1
ATOM 1501 C C . VAL A 1 193 ? -25.526 -7.130 44.481 1.00 97.94 193 VAL A C 1
ATOM 1503 O O . VAL A 1 193 ? -25.041 -6.474 43.561 1.00 97.94 193 VAL A O 1
ATOM 1506 N N . ASN A 1 194 ? -24.795 -7.959 45.226 1.00 97.56 194 ASN A N 1
ATOM 1507 C CA . ASN A 1 194 ? -23.364 -8.155 45.000 1.00 97.56 194 ASN A CA 1
ATOM 1508 C C . ASN A 1 194 ? -23.083 -8.805 43.636 1.00 97.56 194 ASN A C 1
ATOM 1510 O O . ASN A 1 194 ? -22.187 -8.355 42.926 1.00 97.56 194 ASN A O 1
ATOM 1514 N N . GLU A 1 195 ? -23.871 -9.807 43.240 1.00 97.75 195 GLU A N 1
ATOM 1515 C CA . GLU A 1 195 ? -23.775 -10.437 41.917 1.00 97.75 195 GLU A CA 1
ATOM 1516 C C . GLU A 1 195 ? -24.068 -9.439 40.788 1.00 97.75 195 GLU A C 1
ATOM 1518 O O . GLU A 1 195 ? -23.329 -9.384 39.804 1.00 97.75 195 GLU A O 1
ATOM 1523 N N . LEU A 1 196 ? -25.097 -8.597 40.938 1.00 97.69 196 LEU A N 1
ATOM 1524 C CA . LEU A 1 196 ? -25.423 -7.553 39.963 1.00 97.69 196 LEU A CA 1
ATOM 1525 C C . LEU A 1 196 ? -24.318 -6.499 39.844 1.00 97.69 196 LEU A C 1
ATOM 1527 O O . LEU A 1 196 ? -23.989 -6.090 38.731 1.00 97.69 196 LEU A O 1
ATOM 1531 N N . LEU A 1 197 ? -23.727 -6.074 40.963 1.00 97.44 197 LEU A N 1
ATOM 1532 C CA . LEU A 1 197 ? -22.597 -5.143 40.951 1.00 97.44 197 LEU A CA 1
ATOM 1533 C C . LEU A 1 197 ? -21.375 -5.755 40.261 1.00 97.44 197 LEU A C 1
ATOM 1535 O O . LEU A 1 197 ? -20.733 -5.086 39.453 1.00 97.44 197 LEU A O 1
ATOM 1539 N N . GLN A 1 198 ? -21.087 -7.032 40.518 1.00 97.88 198 GLN A N 1
ATOM 1540 C CA . GLN A 1 198 ? -19.998 -7.742 39.851 1.00 97.88 198 GLN A CA 1
ATOM 1541 C C . GLN A 1 198 ? -20.253 -7.879 38.342 1.00 97.88 198 GLN A C 1
ATOM 1543 O O . GLN A 1 198 ? -19.356 -7.625 37.540 1.00 97.88 198 GLN A O 1
ATOM 1548 N N . ALA A 1 199 ? -21.482 -8.212 37.939 1.00 97.38 199 ALA A N 1
ATOM 1549 C CA . ALA A 1 199 ? -21.870 -8.286 36.531 1.00 97.38 199 ALA A CA 1
ATOM 1550 C C . ALA A 1 199 ? -21.779 -6.918 35.831 1.00 97.38 199 ALA A C 1
ATOM 1552 O O . ALA A 1 199 ? -21.360 -6.832 34.672 1.00 97.38 199 ALA A O 1
ATOM 1553 N N . GLN A 1 200 ? -22.130 -5.837 36.533 1.00 98.00 200 GLN A N 1
ATOM 1554 C CA . GLN A 1 200 ? -21.979 -4.473 36.033 1.00 98.00 200 GLN A CA 1
ATOM 1555 C C . GLN A 1 200 ? -20.504 -4.103 35.839 1.00 98.00 200 GLN A C 1
ATOM 1557 O O . GLN A 1 200 ? -20.153 -3.560 34.789 1.00 98.00 200 GLN A O 1
ATOM 1562 N N . GLU A 1 201 ? -19.645 -4.394 36.821 1.00 98.12 201 GLU A N 1
ATOM 1563 C CA . GLU A 1 201 ? -18.207 -4.133 36.719 1.00 98.12 201 GLU A CA 1
ATOM 1564 C C . GLU A 1 201 ? -17.595 -4.904 35.545 1.00 98.12 201 GLU A C 1
ATOM 1566 O O . GLU A 1 201 ? -16.846 -4.327 34.755 1.00 98.12 201 GLU A O 1
ATOM 1571 N N . GLU A 1 202 ? -17.960 -6.176 35.376 1.00 97.88 202 GLU A N 1
ATOM 1572 C CA . GLU A 1 202 ? -17.446 -6.992 34.279 1.00 97.88 202 GLU A CA 1
ATOM 1573 C C . GLU A 1 202 ? -17.920 -6.472 32.918 1.00 97.88 202 GLU A C 1
ATOM 1575 O O . GLU A 1 202 ? -17.106 -6.263 32.022 1.00 97.88 202 GLU A O 1
ATOM 1580 N N . THR A 1 203 ? -19.199 -6.107 32.788 1.00 97.62 203 THR A N 1
ATOM 1581 C CA . THR A 1 203 ? -19.722 -5.478 31.561 1.00 97.62 203 THR A CA 1
ATOM 1582 C C . THR A 1 203 ? -18.991 -4.166 31.247 1.00 97.62 203 THR A C 1
ATOM 1584 O O . THR A 1 203 ? -18.705 -3.847 30.090 1.00 97.62 203 THR A O 1
ATOM 1587 N N . GLN A 1 204 ? -18.657 -3.378 32.272 1.00 97.62 204 GLN A N 1
ATOM 1588 C CA . GLN A 1 204 ? -17.899 -2.142 32.102 1.00 97.62 204 GLN A CA 1
ATOM 1589 C C . GLN A 1 204 ? -16.446 -2.421 31.686 1.00 97.62 204 GLN A C 1
ATOM 1591 O O . GLN A 1 204 ? -15.912 -1.738 30.803 1.00 97.62 204 GLN A O 1
ATOM 1596 N N . ARG A 1 205 ? -15.807 -3.438 32.271 1.00 97.81 205 ARG A N 1
ATOM 1597 C CA . ARG A 1 205 ? -14.466 -3.900 31.895 1.00 97.81 205 ARG A CA 1
ATOM 1598 C C . ARG A 1 205 ? -14.438 -4.391 30.444 1.00 97.81 205 ARG A C 1
ATOM 1600 O O . ARG A 1 205 ? -13.583 -3.951 29.677 1.00 97.81 205 ARG A O 1
ATOM 1607 N N . GLU A 1 206 ? -15.409 -5.193 30.025 1.00 97.62 206 GLU A N 1
ATOM 1608 C CA . GLU A 1 206 ? -15.537 -5.657 28.639 1.00 97.62 206 GLU A CA 1
ATOM 1609 C C . GLU A 1 206 ? -15.780 -4.500 27.662 1.00 97.62 206 GLU A C 1
ATOM 1611 O O . GLU A 1 206 ? -15.117 -4.398 26.628 1.00 97.62 206 GLU A O 1
ATOM 1616 N N . SER A 1 207 ? -16.676 -3.572 28.008 1.00 96.31 207 SER A N 1
ATOM 1617 C CA . SER A 1 207 ? -16.971 -2.389 27.190 1.00 96.31 207 SER A CA 1
ATOM 1618 C C . SER A 1 207 ? -15.738 -1.502 26.990 1.00 96.31 207 SER A C 1
ATOM 1620 O O . SER A 1 207 ? -15.448 -1.057 25.874 1.00 96.31 207 SER A O 1
ATOM 1622 N N . THR A 1 208 ? -14.959 -1.273 28.051 1.00 97.62 208 THR A N 1
ATOM 1623 C CA . THR A 1 208 ? -13.709 -0.504 27.952 1.00 97.62 208 THR A CA 1
ATOM 1624 C C . THR A 1 208 ? -12.643 -1.236 27.138 1.00 97.62 208 THR A C 1
ATOM 1626 O O . THR A 1 208 ? -11.995 -0.610 26.296 1.00 97.62 208 THR A O 1
ATOM 1629 N N . ALA A 1 209 ? -12.504 -2.555 27.304 1.00 97.31 209 ALA A N 1
ATOM 1630 C CA . ALA A 1 209 ? -11.594 -3.369 26.503 1.00 97.31 209 ALA A CA 1
ATOM 1631 C C . ALA A 1 209 ? -11.964 -3.338 25.009 1.00 97.31 209 ALA A C 1
ATOM 1633 O O . ALA A 1 209 ? -11.104 -3.081 24.165 1.00 97.31 209 ALA A O 1
ATOM 1634 N N . SER A 1 210 ? -13.248 -3.504 24.683 1.00 97.31 210 SER A N 1
ATOM 1635 C CA . SER A 1 210 ? -13.765 -3.443 23.312 1.00 97.31 210 SER A CA 1
ATOM 1636 C C . SER A 1 210 ? -13.537 -2.069 22.673 1.00 97.31 210 SER A C 1
ATOM 1638 O O . SER A 1 210 ? -13.053 -1.972 21.543 1.00 97.31 210 SER A O 1
ATOM 1640 N N . ARG A 1 211 ? -13.784 -0.981 23.417 1.00 96.75 211 ARG A N 1
ATOM 1641 C CA . ARG A 1 211 ? -13.501 0.384 22.946 1.00 96.75 211 ARG A CA 1
ATOM 1642 C C . ARG A 1 211 ? -12.018 0.583 22.633 1.00 96.75 211 ARG A C 1
ATOM 1644 O O . ARG A 1 211 ? -11.692 1.157 21.595 1.00 96.75 211 ARG A O 1
ATOM 1651 N N . ASN A 1 212 ? -11.128 0.102 23.499 1.00 97.62 212 ASN A N 1
ATOM 1652 C CA . ASN A 1 212 ? -9.684 0.205 23.285 1.00 97.62 212 ASN A CA 1
ATOM 1653 C C . ASN A 1 212 ? -9.244 -0.568 22.034 1.00 97.62 212 ASN A C 1
ATOM 1655 O O . ASN A 1 212 ? -8.475 -0.045 21.228 1.00 97.62 212 ASN A O 1
ATOM 1659 N N . GLN A 1 213 ? -9.782 -1.773 21.826 1.00 97.69 213 GLN A N 1
ATOM 1660 C CA . GLN A 1 213 ? -9.534 -2.556 20.613 1.00 97.69 213 GLN A CA 1
ATOM 1661 C C . GLN A 1 213 ? -10.019 -1.823 19.359 1.00 97.69 213 GLN A C 1
ATOM 1663 O O . GLN A 1 213 ? -9.275 -1.710 18.386 1.00 97.69 213 GLN A O 1
ATOM 1668 N N . TYR A 1 214 ? -11.230 -1.260 19.386 1.00 98.06 214 TYR A N 1
ATOM 1669 C CA . TYR A 1 214 ? -11.761 -0.476 18.271 1.00 98.06 214 TYR A CA 1
ATOM 1670 C C . TYR A 1 214 ? -10.865 0.726 17.938 1.00 98.06 214 TYR A C 1
ATOM 1672 O O . TYR A 1 214 ? -10.530 0.950 16.775 1.00 98.06 214 TYR A O 1
ATOM 1680 N N . MET A 1 215 ? -10.410 1.468 18.954 1.00 97.88 215 MET A N 1
ATOM 1681 C CA . MET A 1 215 ? -9.475 2.581 18.760 1.00 97.88 215 MET A CA 1
ATOM 1682 C C . MET A 1 215 ? -8.152 2.125 18.138 1.00 97.88 215 MET A C 1
ATOM 1684 O O . MET A 1 215 ? -7.631 2.797 17.248 1.00 97.88 215 MET A O 1
ATOM 1688 N N . GLN A 1 216 ? -7.624 0.975 18.558 1.00 98.25 216 GLN A N 1
ATOM 1689 C CA . GLN A 1 216 ? -6.408 0.408 17.983 1.00 98.25 216 GLN A CA 1
ATOM 1690 C C . GLN A 1 216 ? -6.602 0.017 16.512 1.00 98.25 216 GLN A C 1
ATOM 1692 O O . GLN A 1 216 ? -5.753 0.337 15.679 1.00 98.25 216 GLN A O 1
ATOM 1697 N N . ILE A 1 217 ? -7.722 -0.629 16.173 1.00 96.81 217 ILE A N 1
ATOM 1698 C CA . ILE A 1 217 ? -8.064 -0.988 14.789 1.00 96.81 217 ILE A CA 1
ATOM 1699 C C . ILE A 1 217 ? -8.152 0.270 13.922 1.00 96.81 217 ILE A C 1
ATOM 1701 O O . ILE A 1 217 ? -7.556 0.311 12.849 1.00 96.81 217 ILE A O 1
ATOM 1705 N N . MET A 1 218 ? -8.823 1.315 14.409 1.00 97.94 218 MET A N 1
ATOM 1706 C CA . MET A 1 218 ? -8.942 2.591 13.699 1.00 97.94 218 MET A CA 1
ATOM 1707 C C . MET A 1 218 ? -7.591 3.293 13.505 1.00 97.94 218 MET A C 1
ATOM 1709 O O . MET A 1 218 ? -7.325 3.862 12.447 1.00 97.94 218 MET A O 1
ATOM 1713 N N . ALA A 1 219 ? -6.701 3.238 14.497 1.00 97.62 219 ALA A N 1
ATOM 1714 C CA . ALA A 1 219 ? -5.354 3.785 14.360 1.00 97.62 219 ALA A CA 1
ATOM 1715 C C . ALA A 1 219 ? -4.529 3.012 13.314 1.00 97.62 219 ALA A C 1
ATOM 1717 O O . ALA A 1 219 ? -3.847 3.618 12.484 1.00 97.62 219 ALA A O 1
ATOM 1718 N N . MET A 1 220 ? -4.612 1.677 13.316 1.00 97.81 220 MET A N 1
ATOM 1719 C CA . MET A 1 220 ? -3.926 0.836 12.331 1.00 97.81 220 MET A CA 1
ATOM 1720 C C . MET A 1 220 ? -4.485 1.023 10.918 1.00 97.81 220 MET A C 1
ATOM 1722 O O . MET A 1 220 ? -3.702 1.094 9.973 1.00 97.81 220 MET A O 1
ATOM 1726 N N . SER A 1 221 ? -5.805 1.146 10.761 1.00 95.44 221 SER A N 1
ATOM 1727 C CA . SER A 1 221 ? -6.431 1.373 9.455 1.00 95.44 221 SER A CA 1
ATOM 1728 C C . SER A 1 221 ? -6.046 2.734 8.877 1.00 95.44 221 SER A C 1
ATOM 1730 O O . SER A 1 221 ? -5.657 2.808 7.714 1.00 95.44 221 SER A O 1
ATOM 1732 N N . SER A 1 222 ? -6.039 3.788 9.700 1.00 95.50 222 SER A N 1
ATOM 1733 C CA . SER A 1 222 ? -5.558 5.117 9.305 1.00 95.50 222 SER A CA 1
ATOM 1734 C C . SER A 1 222 ? -4.090 5.082 8.866 1.00 95.50 222 SER A C 1
ATOM 1736 O O . SER A 1 222 ? -3.732 5.606 7.808 1.00 95.50 222 SER A O 1
ATOM 1738 N N . ARG A 1 223 ? -3.234 4.372 9.616 1.00 97.12 223 ARG A N 1
ATOM 1739 C CA . ARG A 1 223 ? -1.828 4.168 9.240 1.00 97.12 223 ARG A CA 1
ATOM 1740 C C . ARG A 1 223 ? -1.690 3.428 7.909 1.00 97.12 223 ARG A C 1
ATOM 1742 O O . ARG A 1 223 ? -0.881 3.835 7.078 1.00 97.12 223 ARG A O 1
ATOM 1749 N N . LEU A 1 224 ? -2.463 2.364 7.701 1.00 97.38 224 LEU A N 1
ATOM 1750 C CA . LEU A 1 224 ? -2.435 1.587 6.463 1.00 97.38 224 LEU A CA 1
ATOM 1751 C C . LEU A 1 224 ? -2.917 2.421 5.271 1.00 97.38 224 LEU A C 1
ATOM 1753 O O . LEU A 1 224 ? -2.322 2.359 4.201 1.00 97.38 224 LEU A O 1
ATOM 1757 N N . GLN A 1 225 ? -3.952 3.241 5.459 1.00 96.38 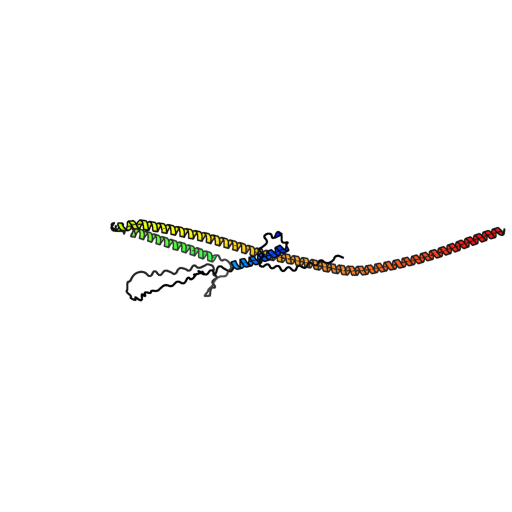225 GLN A N 1
ATOM 1758 C CA . GLN A 1 225 ? -4.444 4.152 4.431 1.00 96.38 225 GLN A CA 1
ATOM 1759 C C . GLN A 1 225 ? -3.376 5.184 4.055 1.00 96.38 225 GLN A C 1
ATOM 1761 O O . GLN A 1 225 ? -3.096 5.372 2.871 1.00 96.38 225 GLN A O 1
ATOM 1766 N N . ALA A 1 226 ? -2.725 5.802 5.044 1.00 95.12 226 ALA A N 1
ATOM 1767 C CA . ALA A 1 226 ? -1.610 6.711 4.798 1.00 95.12 226 ALA A CA 1
ATOM 1768 C C . ALA A 1 226 ? -0.485 6.009 4.017 1.00 95.12 226 ALA A C 1
ATOM 1770 O O . ALA A 1 226 ? -0.040 6.527 2.992 1.00 95.12 226 ALA A O 1
ATOM 1771 N N . GLN A 1 227 ? -0.098 4.799 4.432 1.00 97.06 227 GLN A N 1
ATOM 1772 C CA . GLN A 1 227 ? 0.924 4.006 3.749 1.00 97.06 227 GLN A CA 1
ATOM 1773 C C . GLN A 1 227 ? 0.524 3.653 2.306 1.00 97.06 227 GLN A C 1
ATOM 1775 O O . GLN A 1 227 ? 1.320 3.821 1.386 1.00 97.06 227 GLN A O 1
ATOM 1780 N N . SER A 1 228 ? -0.727 3.253 2.079 1.00 94.62 228 SER A N 1
ATOM 1781 C CA . SER A 1 228 ? -1.244 2.956 0.741 1.00 94.62 228 SER A CA 1
ATOM 1782 C C . SER A 1 228 ? -1.164 4.174 -0.181 1.00 94.62 228 SER A C 1
ATOM 1784 O O . SER A 1 228 ? -0.739 4.043 -1.327 1.00 94.62 228 SER A O 1
ATOM 1786 N N . THR A 1 229 ? -1.478 5.379 0.313 1.00 95.56 229 THR A N 1
ATOM 1787 C CA . THR A 1 229 ? -1.328 6.596 -0.504 1.00 95.56 229 THR A CA 1
ATOM 1788 C C . THR A 1 229 ? 0.130 6.921 -0.824 1.00 95.56 229 THR A C 1
ATOM 1790 O O . THR A 1 229 ? 0.422 7.375 -1.931 1.00 95.56 229 THR A O 1
ATOM 1793 N N . THR A 1 230 ? 1.062 6.680 0.104 1.00 96.56 230 THR A N 1
ATOM 1794 C CA . THR A 1 230 ? 2.491 6.886 -0.163 1.00 96.56 230 THR A CA 1
ATOM 1795 C C . THR A 1 230 ? 3.038 5.860 -1.146 1.00 96.56 230 THR A C 1
ATOM 1797 O O . THR A 1 230 ? 3.799 6.229 -2.038 1.00 96.56 230 THR A O 1
ATOM 1800 N N . ASP A 1 231 ? 2.610 4.605 -1.037 1.00 97.06 231 ASP A N 1
ATOM 1801 C CA . ASP A 1 231 ? 3.038 3.528 -1.927 1.00 97.06 231 ASP A CA 1
ATOM 1802 C C . ASP A 1 231 ? 2.461 3.722 -3.334 1.00 97.06 231 ASP A C 1
ATOM 1804 O O . ASP A 1 231 ? 3.194 3.603 -4.312 1.00 97.06 231 ASP A O 1
ATOM 1808 N N . ALA A 1 232 ? 1.202 4.156 -3.456 1.00 97.00 232 ALA A N 1
ATOM 1809 C CA . ALA A 1 232 ? 0.605 4.524 -4.740 1.00 97.00 232 ALA A CA 1
ATOM 1810 C C . ALA A 1 232 ? 1.370 5.667 -5.431 1.00 97.00 232 ALA A C 1
ATOM 1812 O O . ALA A 1 232 ? 1.596 5.622 -6.639 1.00 97.00 232 ALA A O 1
ATOM 1813 N N . ARG A 1 233 ? 1.818 6.678 -4.671 1.00 97.25 233 ARG A N 1
ATOM 1814 C CA . ARG A 1 233 ? 2.656 7.764 -5.207 1.00 97.25 233 ARG A CA 1
ATOM 1815 C C . ARG A 1 233 ? 4.025 7.265 -5.662 1.00 97.25 233 ARG A C 1
ATOM 1817 O O . ARG A 1 233 ? 4.481 7.673 -6.723 1.00 97.25 233 ARG A O 1
ATOM 1824 N N . ARG A 1 234 ? 4.670 6.386 -4.887 1.00 97.81 234 ARG A N 1
ATOM 1825 C CA . ARG A 1 234 ? 5.960 5.780 -5.260 1.00 97.81 234 ARG A CA 1
ATOM 1826 C C . ARG A 1 234 ? 5.842 4.951 -6.529 1.00 97.81 234 ARG A C 1
ATOM 1828 O O . ARG A 1 234 ? 6.638 5.137 -7.436 1.00 97.81 234 ARG A O 1
ATOM 1835 N N . TRP A 1 235 ? 4.818 4.106 -6.607 1.00 97.69 235 TRP A N 1
ATOM 1836 C CA . TRP A 1 235 ? 4.531 3.305 -7.790 1.00 97.69 235 TRP A CA 1
ATOM 1837 C C . TRP A 1 235 ? 4.306 4.173 -9.028 1.00 97.69 235 TRP A C 1
ATOM 1839 O O . TRP A 1 235 ? 4.849 3.892 -10.091 1.00 97.69 235 TRP A O 1
ATOM 1849 N N . GLN A 1 236 ? 3.538 5.257 -8.895 1.00 97.94 236 GLN A N 1
ATOM 1850 C CA . GLN A 1 236 ? 3.296 6.172 -10.007 1.00 97.94 236 GLN A CA 1
ATOM 1851 C C . GLN A 1 236 ? 4.584 6.866 -10.472 1.00 97.94 236 GLN A C 1
ATOM 1853 O O . GLN A 1 236 ? 4.800 6.976 -11.675 1.00 97.94 236 GLN A O 1
ATOM 1858 N N . ALA A 1 237 ? 5.441 7.292 -9.540 1.00 97.81 237 ALA A N 1
ATOM 1859 C CA . ALA A 1 237 ? 6.734 7.890 -9.866 1.00 97.81 237 ALA A CA 1
ATOM 1860 C C . ALA A 1 237 ? 7.679 6.885 -10.547 1.00 97.81 237 ALA A C 1
ATOM 1862 O O . ALA A 1 237 ? 8.326 7.217 -11.533 1.00 97.81 237 ALA A O 1
ATOM 1863 N N . GLU A 1 238 ? 7.726 5.643 -10.062 1.00 97.94 238 GLU A N 1
ATOM 1864 C CA . GLU A 1 238 ? 8.518 4.579 -10.683 1.00 97.94 238 GLU A CA 1
ATOM 1865 C C . GLU A 1 238 ? 8.010 4.261 -12.094 1.00 97.94 238 GLU A C 1
ATOM 1867 O O . GLU A 1 238 ? 8.794 4.125 -13.029 1.00 97.94 238 GLU A O 1
ATOM 1872 N N . LYS A 1 239 ? 6.688 4.204 -12.275 1.00 98.19 239 LYS A N 1
ATOM 1873 C CA . LYS A 1 239 ? 6.071 4.005 -13.586 1.00 98.19 239 LYS A CA 1
ATOM 1874 C C . LYS A 1 239 ? 6.422 5.129 -14.564 1.00 98.19 239 LYS A C 1
ATOM 1876 O O . LYS A 1 239 ? 6.749 4.842 -15.710 1.00 98.19 239 LYS A O 1
ATOM 1881 N N . GLU A 1 240 ? 6.374 6.383 -14.119 1.00 98.12 240 GLU A N 1
ATOM 1882 C CA . GLU A 1 240 ? 6.757 7.540 -14.936 1.00 98.12 240 GLU A CA 1
ATOM 1883 C C . GLU A 1 240 ? 8.242 7.500 -15.324 1.00 98.12 240 GLU A C 1
ATOM 1885 O O . GLU A 1 240 ? 8.584 7.746 -16.479 1.00 98.12 240 GLU A O 1
ATOM 1890 N N . GLU A 1 241 ? 9.123 7.115 -14.397 1.00 98.19 241 GLU A N 1
ATOM 1891 C CA . GLU A 1 241 ? 10.548 6.918 -14.676 1.00 98.19 241 GLU A CA 1
ATOM 1892 C C . GLU A 1 241 ? 10.771 5.820 -15.728 1.00 98.19 241 GLU A C 1
ATOM 1894 O O . GLU A 1 241 ? 11.498 6.029 -16.702 1.00 98.19 241 GLU A O 1
ATOM 1899 N N . TRP A 1 242 ? 10.091 4.678 -15.600 1.00 98.00 242 TRP A N 1
ATOM 1900 C CA . TRP A 1 242 ? 10.147 3.607 -16.598 1.00 98.00 242 TRP A CA 1
ATOM 1901 C C . TRP A 1 242 ? 9.632 4.051 -17.970 1.00 98.00 242 TRP A C 1
ATOM 1903 O O . TRP A 1 242 ? 10.247 3.731 -18.991 1.00 98.00 242 TRP A O 1
ATOM 1913 N N . ASP A 1 243 ? 8.533 4.804 -18.017 1.00 98.12 243 ASP A N 1
ATOM 1914 C CA . ASP A 1 243 ? 7.983 5.336 -19.265 1.00 98.12 243 ASP A CA 1
ATOM 1915 C C . ASP A 1 243 ? 8.944 6.349 -19.917 1.00 98.12 243 ASP A C 1
ATOM 1917 O O . ASP A 1 243 ? 9.148 6.312 -21.137 1.00 98.12 243 ASP A O 1
ATOM 1921 N N . ASN A 1 244 ? 9.612 7.191 -19.123 1.00 98.12 244 ASN A N 1
ATOM 1922 C CA . ASN A 1 244 ? 10.641 8.119 -19.600 1.00 98.12 244 ASN A CA 1
ATOM 1923 C C . ASN A 1 244 ? 11.862 7.383 -20.163 1.00 98.12 244 ASN A C 1
ATOM 1925 O O . ASN A 1 244 ? 12.321 7.704 -21.262 1.00 98.12 244 ASN A O 1
ATOM 1929 N N . GLN A 1 245 ? 12.361 6.363 -19.461 1.00 98.00 245 GLN A N 1
ATOM 1930 C CA . GLN A 1 245 ? 13.472 5.535 -19.937 1.00 98.00 245 GLN A CA 1
ATOM 1931 C C . GLN A 1 245 ? 13.112 4.806 -21.230 1.00 98.00 245 GLN A C 1
ATOM 1933 O O . GLN A 1 245 ? 13.889 4.809 -22.186 1.00 98.00 245 GLN A O 1
ATOM 1938 N N . LYS A 1 246 ? 11.907 4.232 -21.299 1.00 98.00 246 LYS A N 1
ATOM 1939 C CA . LYS A 1 246 ? 11.395 3.592 -22.511 1.00 98.00 246 LYS A CA 1
ATOM 1940 C C . LYS A 1 246 ? 11.355 4.577 -23.676 1.00 98.00 246 LYS A C 1
ATOM 1942 O O . LYS A 1 246 ? 11.797 4.233 -24.770 1.00 98.00 246 LYS A O 1
ATOM 1947 N N . LYS A 1 247 ? 10.865 5.797 -23.453 1.00 98.19 247 LYS A N 1
ATOM 1948 C CA . LYS A 1 247 ? 10.827 6.844 -24.478 1.00 98.19 247 LYS A CA 1
ATOM 1949 C C . LYS A 1 247 ? 12.230 7.243 -24.938 1.00 98.19 247 LYS A C 1
ATOM 1951 O O . LYS A 1 247 ? 12.478 7.262 -26.136 1.00 98.19 247 LYS A O 1
ATOM 1956 N N . ALA A 1 248 ? 13.160 7.466 -24.011 1.00 98.06 248 ALA A N 1
ATOM 1957 C CA . ALA A 1 248 ? 14.547 7.798 -24.336 1.00 98.06 248 ALA A CA 1
ATOM 1958 C C . ALA A 1 248 ? 15.240 6.690 -25.149 1.00 98.06 248 ALA A C 1
ATOM 1960 O O . ALA A 1 248 ? 15.989 6.973 -26.085 1.00 98.06 248 ALA A O 1
ATOM 1961 N N . LEU A 1 249 ? 14.972 5.421 -24.824 1.00 97.69 249 LEU A N 1
ATOM 1962 C CA . LEU A 1 249 ? 15.474 4.282 -2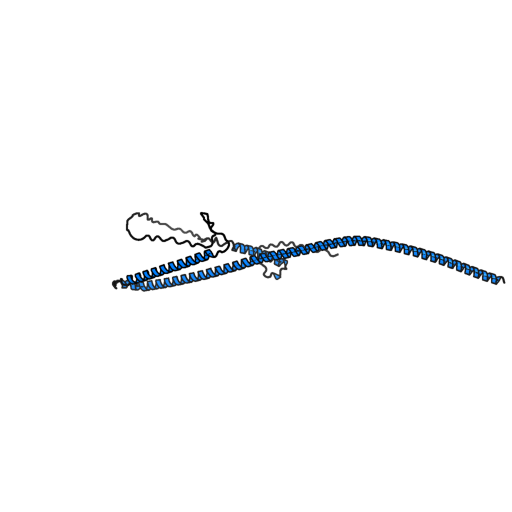5.591 1.00 97.69 249 LEU A CA 1
ATOM 1963 C C . LEU A 1 249 ? 14.860 4.220 -26.991 1.00 97.69 249 LEU A C 1
ATOM 1965 O O . LEU A 1 249 ? 15.594 3.996 -27.947 1.00 97.69 249 LEU A O 1
ATOM 1969 N N . LEU A 1 250 ? 13.552 4.448 -27.127 1.00 97.88 250 LEU A N 1
ATOM 1970 C CA . LEU A 1 250 ? 12.888 4.507 -28.432 1.00 97.88 250 LEU A CA 1
ATOM 1971 C C . LEU A 1 250 ? 13.436 5.648 -29.296 1.00 97.88 250 LEU A C 1
ATOM 1973 O O . LEU A 1 250 ? 13.752 5.428 -30.461 1.00 97.88 250 LEU A O 1
ATOM 1977 N N . ASP A 1 251 ? 13.630 6.835 -28.720 1.00 97.56 251 ASP A N 1
ATOM 1978 C CA . ASP A 1 251 ? 14.226 7.975 -29.421 1.00 97.56 251 ASP A CA 1
ATOM 1979 C C . ASP A 1 251 ? 15.660 7.660 -29.876 1.00 97.56 251 ASP A C 1
ATOM 1981 O O . ASP A 1 251 ? 16.044 7.976 -31.005 1.00 97.56 251 ASP A O 1
ATOM 1985 N N . LYS A 1 252 ? 16.445 6.971 -29.036 1.00 97.50 252 LYS A N 1
ATOM 1986 C CA . LYS A 1 252 ? 17.788 6.500 -29.397 1.00 97.50 252 LYS A CA 1
ATOM 1987 C C . LYS A 1 252 ? 17.751 5.457 -30.513 1.00 97.50 252 LYS A C 1
ATOM 1989 O O . LYS A 1 252 ? 18.579 5.533 -31.414 1.00 97.50 252 LYS A O 1
ATOM 1994 N N . ILE A 1 253 ? 16.816 4.507 -30.469 1.00 96.50 253 ILE A N 1
ATOM 1995 C CA . ILE A 1 253 ? 16.633 3.508 -31.531 1.00 96.50 253 ILE A CA 1
ATOM 1996 C C . ILE A 1 253 ? 16.298 4.214 -32.845 1.00 96.50 253 ILE A C 1
ATOM 1998 O O . ILE A 1 253 ? 17.015 4.015 -33.815 1.00 96.50 253 ILE A O 1
ATOM 2002 N N . HIS A 1 254 ? 15.316 5.118 -32.863 1.00 96.38 254 HIS A N 1
ATOM 2003 C CA . HIS A 1 254 ? 14.967 5.880 -34.066 1.00 96.38 254 HIS A CA 1
ATOM 2004 C C . HIS A 1 254 ? 16.135 6.721 -34.598 1.00 96.38 254 HIS A C 1
ATOM 2006 O O . HIS A 1 254 ? 16.307 6.860 -35.811 1.00 96.38 254 HIS A O 1
ATOM 2012 N N . HIS A 1 255 ? 16.943 7.308 -33.710 1.00 95.38 255 HIS A N 1
ATOM 2013 C CA . HIS A 1 255 ? 18.140 8.038 -34.115 1.00 95.38 255 HIS A CA 1
ATOM 2014 C C . HIS A 1 255 ? 19.167 7.115 -34.781 1.00 95.38 255 HIS A C 1
ATOM 2016 O O . HIS A 1 255 ? 19.679 7.454 -35.846 1.00 95.38 255 HIS A O 1
ATOM 2022 N N . LEU A 1 256 ? 19.421 5.945 -34.189 1.00 94.44 256 LEU A N 1
ATOM 2023 C CA . LEU A 1 256 ? 20.340 4.947 -34.737 1.00 94.44 256 LEU A CA 1
ATOM 2024 C C . LEU A 1 256 ? 19.827 4.352 -36.051 1.00 94.44 256 LEU A C 1
ATOM 2026 O O . LEU A 1 256 ? 20.602 4.223 -36.986 1.00 94.44 256 LEU A O 1
ATOM 2030 N N . GLU A 1 257 ? 18.536 4.047 -36.168 1.00 93.38 257 GLU A N 1
ATOM 2031 C CA . GLU A 1 257 ? 17.923 3.567 -37.415 1.00 93.38 257 GLU A CA 1
ATOM 2032 C C . GLU A 1 257 ? 18.075 4.592 -38.541 1.00 93.38 257 GLU A C 1
ATOM 2034 O O . GLU A 1 257 ? 18.423 4.245 -39.668 1.00 93.38 257 GLU A O 1
ATOM 2039 N N . ARG A 1 258 ? 17.882 5.877 -38.226 1.00 93.25 258 ARG A N 1
ATOM 2040 C CA . ARG A 1 258 ? 18.116 6.961 -39.180 1.00 93.25 258 ARG A CA 1
ATOM 2041 C C . ARG A 1 258 ? 19.593 7.076 -39.558 1.00 93.25 258 ARG A C 1
ATOM 2043 O O . ARG A 1 258 ? 19.891 7.333 -40.718 1.00 93.25 258 ARG A O 1
ATOM 2050 N N . GLN A 1 259 ? 20.503 6.912 -38.601 1.00 90.19 259 GLN A N 1
ATOM 2051 C CA . GLN A 1 259 ? 21.938 6.939 -38.872 1.00 90.19 259 GLN A CA 1
ATOM 2052 C C . GLN A 1 259 ? 22.353 5.778 -39.783 1.00 90.19 259 GLN A C 1
ATOM 2054 O O . GLN A 1 259 ? 23.011 6.018 -40.785 1.00 90.19 259 GLN A O 1
ATOM 2059 N N . VAL A 1 260 ? 21.893 4.555 -39.499 1.00 90.19 260 VAL A N 1
ATOM 2060 C CA . VAL A 1 260 ? 22.139 3.375 -40.344 1.00 90.19 260 VAL A CA 1
ATOM 2061 C C . VAL A 1 260 ? 21.614 3.600 -41.762 1.00 90.19 260 VAL A C 1
ATOM 2063 O O . VAL A 1 260 ? 22.324 3.308 -42.717 1.00 90.19 260 VAL A O 1
ATOM 2066 N N . TYR A 1 261 ? 20.420 4.183 -41.910 1.00 89.31 261 TYR A N 1
ATOM 2067 C CA . TYR A 1 261 ? 19.868 4.525 -43.223 1.00 89.31 261 TYR A CA 1
ATOM 2068 C C . TYR A 1 261 ? 20.793 5.464 -44.024 1.00 89.31 261 TYR A C 1
ATOM 2070 O O . TYR A 1 261 ? 21.042 5.228 -45.205 1.00 89.31 261 TYR A O 1
ATOM 2078 N N . TYR A 1 262 ? 21.343 6.507 -43.391 1.00 80.81 262 TYR A N 1
ATOM 2079 C CA . TYR A 1 262 ? 22.270 7.426 -44.063 1.00 80.81 262 TYR A CA 1
ATOM 2080 C C . TYR A 1 262 ? 23.651 6.805 -44.323 1.00 80.81 262 TYR A C 1
ATOM 2082 O O . TYR A 1 262 ? 24.213 7.013 -45.399 1.00 80.81 262 TYR A O 1
ATOM 2090 N N . ASP A 1 263 ? 24.171 6.003 -43.392 1.00 78.25 263 ASP A N 1
ATOM 2091 C CA . ASP A 1 263 ? 25.445 5.292 -43.555 1.00 78.25 263 ASP A CA 1
ATOM 2092 C C . ASP A 1 263 ? 25.369 4.252 -44.694 1.00 78.25 263 ASP A C 1
ATOM 2094 O O . ASP A 1 263 ? 26.356 4.015 -45.394 1.00 78.25 263 ASP A O 1
ATOM 2098 N N . GLU A 1 264 ? 24.204 3.632 -44.924 1.00 78.50 264 GLU A N 1
ATOM 2099 C CA . GLU A 1 264 ? 23.962 2.736 -46.064 1.00 78.50 264 GLU A CA 1
ATOM 2100 C C . GLU A 1 264 ? 23.941 3.483 -47.408 1.00 78.50 264 GLU A C 1
ATOM 2102 O O . GLU A 1 264 ? 24.500 2.986 -48.393 1.00 78.50 264 GLU A O 1
ATOM 2107 N N . GLU A 1 265 ? 23.357 4.686 -47.469 1.00 72.62 265 GLU A N 1
ATOM 2108 C CA . GLU A 1 265 ? 23.393 5.527 -48.674 1.00 72.62 265 GLU A CA 1
ATOM 2109 C C . GLU A 1 265 ? 24.822 6.006 -48.997 1.00 72.62 265 GLU A C 1
ATOM 2111 O O . GLU A 1 265 ? 25.261 5.919 -50.152 1.00 72.62 265 GLU A O 1
ATOM 2116 N N . GLU A 1 266 ? 25.586 6.442 -47.989 1.00 71.06 266 GLU A N 1
ATOM 2117 C CA . GLU A 1 266 ? 26.974 6.882 -48.172 1.00 71.06 266 GLU A CA 1
ATOM 2118 C C . GLU A 1 266 ? 27.891 5.712 -48.578 1.00 71.06 266 GLU A C 1
ATOM 2120 O O . GLU A 1 266 ? 28.672 5.822 -49.534 1.00 71.06 266 GLU A O 1
ATOM 2125 N N . ASN A 1 267 ? 27.729 4.543 -47.947 1.00 69.06 267 ASN A N 1
ATOM 2126 C CA . ASN A 1 267 ? 28.469 3.338 -48.323 1.00 69.06 267 ASN A CA 1
ATOM 2127 C C . ASN A 1 267 ? 28.115 2.835 -49.726 1.00 69.06 267 ASN A C 1
ATOM 2129 O O . ASN A 1 267 ? 29.011 2.385 -50.440 1.00 69.06 267 ASN A O 1
ATOM 2133 N N . ASN A 1 268 ? 26.860 2.926 -50.178 1.00 69.25 268 ASN A N 1
ATOM 2134 C CA . ASN A 1 268 ? 26.507 2.548 -51.552 1.00 69.25 268 ASN A CA 1
ATOM 2135 C C . ASN A 1 268 ? 27.178 3.451 -52.597 1.00 69.25 268 ASN A C 1
ATOM 2137 O O . ASN A 1 268 ? 27.643 2.961 -53.629 1.00 69.25 268 ASN A O 1
ATOM 2141 N N . SER A 1 269 ? 27.291 4.752 -52.324 1.00 66.06 269 SER A N 1
ATOM 2142 C CA . SER A 1 269 ? 27.986 5.689 -53.214 1.00 66.06 269 SER A CA 1
ATOM 2143 C C . SER A 1 269 ? 29.500 5.418 -53.258 1.00 66.06 269 SER A C 1
ATOM 2145 O O . SER A 1 269 ? 30.104 5.347 -54.335 1.00 66.06 269 SER A O 1
ATOM 2147 N N . SER A 1 270 ? 30.106 5.145 -52.098 1.00 67.44 270 SER A N 1
ATOM 2148 C CA . SER A 1 270 ? 31.522 4.765 -51.988 1.00 67.44 270 SER A CA 1
ATOM 2149 C C . SER A 1 270 ? 31.824 3.410 -52.654 1.00 67.44 270 SER A C 1
ATOM 2151 O O . SER A 1 270 ? 32.814 3.265 -53.377 1.00 67.44 270 SER A O 1
ATOM 2153 N N . ASN A 1 271 ? 30.921 2.434 -52.520 1.00 66.19 271 ASN A N 1
ATOM 2154 C CA . ASN A 1 271 ? 31.018 1.125 -53.171 1.00 66.19 271 ASN A CA 1
ATOM 2155 C C . ASN A 1 271 ? 30.896 1.207 -54.701 1.00 66.19 271 ASN A C 1
ATOM 2157 O O . ASN A 1 271 ? 31.520 0.425 -55.416 1.00 66.19 271 ASN A O 1
ATOM 2161 N N . ASN A 1 272 ? 30.129 2.162 -55.230 1.00 70.75 272 ASN A N 1
ATOM 2162 C CA . ASN A 1 272 ? 30.069 2.396 -56.673 1.00 70.75 272 ASN A CA 1
ATOM 2163 C C . ASN A 1 272 ? 31.361 3.042 -57.193 1.00 70.75 272 ASN A C 1
ATOM 2165 O O . ASN A 1 272 ? 31.863 2.654 -58.246 1.00 70.75 272 ASN A O 1
ATOM 2169 N N . SER A 1 273 ? 31.951 3.966 -56.431 1.00 70.56 273 SER A N 1
ATOM 2170 C CA . SER A 1 273 ? 33.251 4.560 -56.766 1.00 70.56 273 SER A CA 1
ATOM 2171 C C . SER A 1 273 ? 34.378 3.519 -56.776 1.00 70.56 273 SER A C 1
ATOM 2173 O O . SER A 1 273 ? 35.164 3.457 -57.722 1.00 70.56 273 SER A O 1
ATOM 2175 N N . THR A 1 274 ? 34.435 2.634 -55.774 1.00 75.94 274 THR A N 1
ATOM 2176 C CA . THR A 1 274 ? 35.438 1.556 -55.731 1.00 75.94 274 THR A CA 1
ATOM 2177 C C . THR A 1 274 ? 35.242 0.528 -56.842 1.00 75.94 274 THR A C 1
ATOM 2179 O O . THR A 1 274 ? 36.232 0.140 -57.460 1.00 75.94 274 THR A O 1
ATOM 2182 N N . LYS A 1 275 ? 33.999 0.151 -57.175 1.00 76.81 275 LYS A N 1
ATOM 2183 C CA . LYS A 1 275 ? 33.705 -0.702 -58.342 1.00 76.81 275 LYS A CA 1
ATOM 2184 C C . LYS A 1 275 ? 34.188 -0.078 -59.649 1.00 76.81 275 LYS A C 1
ATOM 2186 O O . LYS A 1 275 ? 34.883 -0.747 -60.404 1.00 76.81 275 LYS A O 1
ATOM 2191 N N . ASN A 1 276 ? 33.904 1.204 -59.877 1.00 78.50 276 ASN A N 1
ATOM 2192 C CA . ASN A 1 276 ? 34.351 1.910 -61.080 1.00 78.50 276 ASN A CA 1
ATOM 2193 C C . ASN A 1 276 ? 35.885 1.993 -61.156 1.00 78.50 276 ASN A C 1
ATOM 2195 O O . ASN A 1 276 ? 36.474 1.795 -62.217 1.00 78.50 276 ASN A O 1
ATOM 2199 N N . ASN A 1 277 ? 36.550 2.241 -60.023 1.00 83.94 277 ASN A N 1
ATOM 2200 C CA . ASN A 1 277 ? 38.012 2.258 -59.948 1.00 83.94 277 ASN A CA 1
ATOM 2201 C C . ASN A 1 277 ? 38.623 0.871 -60.195 1.00 83.94 277 ASN A C 1
ATOM 2203 O O . ASN A 1 277 ? 39.657 0.767 -60.856 1.00 83.94 277 ASN A O 1
ATOM 2207 N N . MET A 1 278 ? 37.986 -0.191 -59.698 1.00 86.81 278 MET A N 1
ATOM 2208 C CA . MET A 1 278 ? 38.412 -1.568 -59.934 1.00 86.81 278 MET A CA 1
ATOM 2209 C C . MET A 1 278 ? 38.205 -1.978 -61.395 1.00 86.81 278 MET A C 1
ATOM 2211 O O . MET A 1 278 ? 39.117 -2.536 -61.997 1.00 86.81 278 MET A O 1
ATOM 2215 N N . GLU A 1 279 ? 37.077 -1.617 -62.007 1.00 89.38 279 GLU A N 1
ATOM 2216 C CA . GLU A 1 279 ? 36.827 -1.857 -63.431 1.00 89.38 279 GLU A CA 1
ATOM 2217 C C . GLU A 1 279 ? 37.831 -1.099 -64.317 1.00 89.38 279 GLU A C 1
ATOM 2219 O O . GLU A 1 279 ? 38.403 -1.667 -65.251 1.00 89.38 279 GLU A O 1
ATOM 2224 N N . ALA A 1 280 ? 38.139 0.159 -63.986 1.00 88.44 280 ALA A N 1
ATOM 2225 C CA . ALA A 1 280 ? 39.177 0.927 -64.671 1.00 88.44 280 ALA A CA 1
ATOM 2226 C C . ALA A 1 280 ? 40.572 0.288 -64.523 1.00 88.44 280 ALA A C 1
ATOM 2228 O O . ALA A 1 280 ? 41.372 0.307 -65.464 1.00 88.44 280 ALA A O 1
ATOM 2229 N N . LEU A 1 281 ? 40.878 -0.295 -63.360 1.00 91.69 281 LEU A N 1
ATOM 2230 C CA . LEU A 1 281 ? 42.124 -1.024 -63.130 1.00 91.69 281 LEU A CA 1
ATOM 2231 C C . LEU A 1 281 ? 42.178 -2.321 -63.951 1.00 91.69 281 LEU A C 1
ATOM 2233 O O . LEU A 1 281 ? 43.187 -2.583 -64.604 1.00 91.69 281 LEU A O 1
ATOM 2237 N N . GLU A 1 282 ? 41.089 -3.090 -63.997 1.00 91.88 282 GLU A N 1
ATOM 2238 C CA . GLU A 1 282 ? 40.986 -4.293 -64.828 1.00 91.88 282 GLU A CA 1
ATOM 2239 C C . GLU A 1 282 ? 41.170 -3.977 -66.316 1.00 91.88 282 GLU A C 1
ATOM 2241 O O . GLU A 1 282 ? 41.891 -4.687 -67.023 1.00 91.88 282 GLU A O 1
ATOM 2246 N N . GLN A 1 283 ? 40.577 -2.883 -66.801 1.00 92.31 283 GLN A N 1
ATOM 2247 C CA . GLN A 1 283 ? 40.768 -2.428 -68.178 1.00 92.31 283 GLN A CA 1
ATOM 2248 C C . GLN A 1 283 ? 42.238 -2.095 -68.472 1.00 92.31 283 GLN A C 1
ATOM 2250 O O . GLN A 1 283 ? 42.751 -2.476 -69.531 1.00 92.31 283 GLN A O 1
ATOM 2255 N N . LYS A 1 284 ? 42.941 -1.444 -67.534 1.00 93.44 284 LYS A N 1
ATOM 2256 C CA . LYS A 1 284 ? 44.384 -1.176 -67.657 1.00 93.44 284 LYS A CA 1
ATOM 2257 C C . LYS A 1 284 ? 45.205 -2.465 -67.684 1.00 93.44 284 LYS A C 1
ATOM 2259 O O . LYS A 1 284 ? 46.075 -2.588 -68.545 1.00 93.44 284 LYS A O 1
ATOM 2264 N N . CYS A 1 285 ? 44.906 -3.445 -66.830 1.00 93.50 285 CYS A N 1
ATOM 2265 C CA . CYS A 1 285 ? 45.575 -4.750 -66.850 1.00 93.50 285 CYS A CA 1
ATOM 2266 C C . CYS A 1 285 ? 45.390 -5.458 -68.200 1.00 93.50 285 CYS A C 1
ATOM 2268 O O . CYS A 1 285 ? 46.369 -5.868 -68.820 1.00 93.50 285 CYS A O 1
ATOM 2270 N N . ARG A 1 286 ? 44.161 -5.498 -68.734 1.00 94.38 286 ARG A N 1
ATOM 2271 C CA . ARG A 1 286 ? 43.886 -6.088 -70.060 1.00 94.38 286 ARG A CA 1
ATOM 2272 C C . ARG A 1 286 ? 44.619 -5.365 -71.192 1.00 94.38 286 ARG A C 1
ATOM 2274 O O . ARG A 1 286 ? 45.013 -5.992 -72.176 1.00 94.38 286 ARG A O 1
ATOM 2281 N N . ALA A 1 287 ? 44.773 -4.044 -71.097 1.00 92.94 287 ALA A N 1
ATOM 2282 C CA . ALA A 1 287 ? 45.541 -3.269 -72.069 1.00 92.94 287 ALA A CA 1
ATOM 2283 C C . ALA A 1 287 ? 47.037 -3.608 -72.013 1.00 92.94 287 ALA A C 1
ATOM 2285 O O . ALA A 1 287 ? 47.641 -3.841 -73.060 1.00 92.94 287 ALA A O 1
ATOM 2286 N N . LEU A 1 288 ? 47.603 -3.713 -70.808 1.00 94.62 288 LEU A N 1
ATOM 2287 C CA . LEU A 1 288 ? 48.994 -4.117 -70.606 1.00 94.62 288 LEU A CA 1
ATOM 2288 C C . LEU A 1 288 ? 49.254 -5.541 -71.108 1.00 94.62 288 LEU A C 1
ATOM 2290 O O . LEU A 1 288 ? 50.231 -5.761 -71.812 1.00 94.62 288 LEU A O 1
ATOM 2294 N N . GLU A 1 289 ? 48.358 -6.492 -70.852 1.00 94.25 289 GLU A N 1
ATOM 2295 C CA . GLU A 1 289 ? 48.484 -7.862 -71.371 1.00 94.25 289 GLU A CA 1
ATOM 2296 C C . GLU A 1 289 ? 48.474 -7.926 -72.902 1.00 94.25 289 GLU A C 1
ATOM 2298 O O . GLU A 1 289 ? 49.186 -8.727 -73.507 1.00 94.25 289 GLU A O 1
ATOM 2303 N N . ARG A 1 290 ? 47.645 -7.106 -73.562 1.00 94.25 290 ARG A N 1
ATOM 2304 C CA . ARG A 1 290 ? 47.666 -6.986 -75.029 1.00 94.25 290 ARG A CA 1
ATOM 2305 C C . ARG A 1 290 ? 48.992 -6.414 -75.515 1.00 94.25 290 ARG A C 1
ATOM 2307 O O . ARG A 1 290 ? 49.539 -6.928 -76.484 1.00 94.25 290 ARG A O 1
ATOM 2314 N N . HIS A 1 291 ? 49.517 -5.402 -74.831 1.00 95.94 291 HIS A N 1
ATOM 2315 C CA . HIS A 1 291 ? 50.799 -4.810 -75.190 1.00 95.94 291 HIS A CA 1
ATOM 2316 C C . HIS A 1 291 ? 51.966 -5.790 -75.005 1.00 95.94 291 HIS A C 1
ATOM 2318 O O . HIS A 1 291 ? 52.776 -5.935 -75.913 1.00 95.94 291 HIS A O 1
ATOM 2324 N N . ILE A 1 292 ? 52.004 -6.529 -73.891 1.00 95.44 292 ILE A N 1
ATOM 2325 C CA . ILE A 1 292 ? 53.008 -7.574 -73.632 1.00 95.44 292 ILE A CA 1
ATOM 2326 C C . ILE A 1 292 ? 52.950 -8.667 -74.705 1.00 95.44 292 ILE A C 1
ATOM 2328 O O . ILE A 1 292 ? 53.992 -9.098 -75.190 1.00 95.44 292 ILE A O 1
ATOM 2332 N N . ARG A 1 293 ? 51.748 -9.100 -75.115 1.00 94.69 293 ARG A N 1
ATOM 2333 C CA . ARG A 1 293 ? 51.598 -10.058 -76.225 1.00 94.69 293 ARG A CA 1
ATOM 2334 C C . ARG A 1 293 ? 52.177 -9.518 -77.531 1.00 94.69 293 ARG A C 1
ATOM 2336 O O . ARG A 1 293 ? 52.954 -10.226 -78.157 1.00 94.69 293 ARG A O 1
ATOM 2343 N N . GLY A 1 294 ? 51.870 -8.269 -77.880 1.00 94.25 294 GLY A N 1
ATOM 2344 C CA . GLY A 1 294 ? 52.434 -7.625 -79.070 1.00 94.25 294 GLY A CA 1
ATOM 2345 C C . GLY A 1 294 ? 53.964 -7.550 -79.029 1.00 94.25 294 GLY A C 1
ATOM 2346 O O . GLY A 1 294 ? 54.619 -7.961 -79.977 1.00 94.25 294 GLY A O 1
ATOM 2347 N N . LEU A 1 295 ? 54.547 -7.132 -77.900 1.00 95.25 295 LEU A N 1
ATOM 2348 C CA . LEU A 1 295 ? 56.006 -7.096 -77.724 1.00 95.25 295 LEU A CA 1
ATOM 2349 C C . LEU A 1 295 ? 56.650 -8.488 -77.830 1.00 95.25 295 LEU A C 1
ATOM 2351 O O . LEU A 1 295 ? 57.739 -8.629 -78.385 1.00 95.25 295 LEU A O 1
ATOM 2355 N N . ASN A 1 296 ? 55.989 -9.528 -77.320 1.00 94.62 296 ASN A N 1
ATOM 2356 C CA . ASN A 1 296 ? 56.468 -10.904 -77.463 1.00 94.62 296 ASN A CA 1
ATOM 2357 C C . ASN A 1 296 ? 56.408 -11.384 -78.920 1.00 94.62 296 ASN A C 1
ATOM 2359 O O . ASN A 1 296 ? 57.339 -12.045 -79.374 1.00 94.62 296 ASN A O 1
ATOM 2363 N N . GLU A 1 297 ? 55.348 -11.047 -79.658 1.00 95.88 297 GLU A N 1
ATOM 2364 C CA . GLU A 1 297 ? 55.241 -11.344 -81.092 1.00 95.88 297 GLU A CA 1
ATOM 2365 C C . GLU A 1 297 ? 56.336 -10.624 -81.889 1.00 95.88 297 GLU A C 1
ATOM 2367 O O . GLU A 1 297 ? 57.005 -11.253 -82.708 1.00 95.88 297 GLU A O 1
ATOM 2372 N N . GLU A 1 298 ? 56.583 -9.343 -81.603 1.00 95.75 298 GLU A N 1
ATOM 2373 C CA . GLU A 1 298 ? 57.679 -8.570 -82.200 1.00 95.75 298 GLU A CA 1
ATOM 2374 C C . GLU A 1 298 ? 59.048 -9.192 -81.890 1.00 95.75 298 GLU A C 1
ATOM 2376 O O . GLU A 1 298 ? 59.885 -9.330 -82.781 1.00 95.75 298 GLU A O 1
ATOM 2381 N N . THR A 1 299 ? 59.269 -9.632 -80.648 1.00 94.75 299 THR A N 1
ATOM 2382 C CA . THR A 1 299 ? 60.517 -10.297 -80.241 1.00 94.75 299 THR A CA 1
ATOM 2383 C C . THR A 1 299 ? 60.703 -11.624 -80.978 1.00 94.75 299 THR A C 1
ATOM 2385 O O . THR A 1 299 ? 61.790 -11.905 -81.475 1.00 94.75 299 THR A O 1
ATOM 2388 N N . MET A 1 300 ? 59.635 -12.414 -81.127 1.00 95.31 300 MET A N 1
ATOM 2389 C CA . MET A 1 300 ? 59.664 -13.672 -81.876 1.00 95.31 300 MET A CA 1
ATOM 2390 C C . MET A 1 300 ? 59.964 -13.443 -83.365 1.00 95.31 300 MET A C 1
ATOM 2392 O O . MET A 1 300 ? 60.763 -14.177 -83.947 1.00 95.31 300 MET A O 1
ATOM 2396 N N . GLN A 1 301 ? 59.376 -12.407 -83.976 1.00 95.12 301 GLN A N 1
ATOM 2397 C CA . GLN A 1 301 ? 59.692 -12.011 -85.354 1.00 95.12 301 GLN A CA 1
ATOM 2398 C C . GLN A 1 301 ? 61.157 -11.582 -85.495 1.00 95.12 301 GLN A C 1
ATOM 2400 O O . GLN A 1 301 ? 61.814 -11.933 -86.478 1.00 95.12 301 GLN A O 1
ATOM 2405 N N . LEU A 1 302 ? 61.687 -10.847 -84.513 1.00 95.50 302 LEU A N 1
ATOM 2406 C CA . LEU A 1 302 ? 63.083 -10.418 -84.503 1.00 95.50 302 LEU A CA 1
ATOM 2407 C C . LEU A 1 302 ? 64.040 -11.616 -84.386 1.00 95.50 302 LEU A C 1
ATOM 2409 O O . LEU A 1 302 ? 65.032 -11.681 -85.112 1.00 95.50 302 LEU A O 1
ATOM 2413 N N . ASP A 1 303 ? 63.717 -12.591 -83.534 1.00 95.81 303 ASP A N 1
ATOM 2414 C CA . ASP A 1 303 ? 64.472 -13.839 -83.392 1.00 95.81 303 ASP A CA 1
ATOM 2415 C C . ASP A 1 303 ? 64.447 -14.673 -84.680 1.00 95.81 303 ASP A C 1
ATOM 2417 O O . ASP A 1 303 ? 65.480 -15.202 -85.101 1.00 95.81 303 ASP A O 1
ATOM 2421 N N . GLU A 1 304 ? 63.300 -14.762 -85.359 1.00 95.75 304 GLU A N 1
ATOM 2422 C CA . GLU A 1 304 ? 63.190 -15.432 -86.658 1.00 95.75 304 GLU A CA 1
ATOM 2423 C C . GLU A 1 304 ? 64.035 -14.724 -87.734 1.00 95.75 304 GLU A C 1
ATOM 2425 O O . GLU A 1 304 ? 64.809 -15.365 -88.458 1.00 95.75 304 GLU A O 1
ATOM 2430 N N . ALA A 1 305 ? 63.964 -13.391 -87.809 1.00 95.81 305 ALA A N 1
ATOM 2431 C CA . ALA A 1 305 ? 64.795 -12.583 -88.703 1.00 95.81 305 ALA A CA 1
ATOM 2432 C C . ALA A 1 305 ? 66.300 -12.757 -88.408 1.00 95.81 305 ALA A C 1
ATOM 2434 O O . ALA A 1 305 ? 67.133 -12.834 -89.318 1.00 95.81 305 ALA A O 1
ATOM 2435 N N . LEU A 1 306 ? 66.674 -12.893 -87.137 1.00 95.62 306 LEU A N 1
ATOM 2436 C CA . LEU A 1 306 ? 68.054 -13.138 -86.736 1.00 95.62 306 LEU A CA 1
ATOM 2437 C C . LEU A 1 306 ? 68.507 -14.558 -87.110 1.00 95.62 306 LEU A C 1
ATOM 2439 O O . LEU A 1 306 ? 69.589 -14.727 -87.680 1.00 95.62 306 LEU A O 1
ATOM 2443 N N . GLN A 1 307 ? 67.679 -15.583 -86.885 1.00 95.31 307 GLN A N 1
ATOM 2444 C CA . GLN A 1 307 ? 67.970 -16.965 -87.291 1.00 95.31 307 GLN A CA 1
ATOM 2445 C C . GLN A 1 307 ? 68.107 -17.115 -88.809 1.00 95.31 307 GLN A C 1
ATOM 2447 O O . GLN A 1 307 ? 69.013 -17.808 -89.286 1.00 95.31 307 GLN A O 1
ATOM 2452 N N . THR A 1 308 ? 67.236 -16.468 -89.586 1.00 94.62 308 THR A N 1
ATOM 2453 C CA . THR A 1 308 ? 67.335 -16.455 -91.054 1.00 94.62 308 THR A CA 1
ATOM 2454 C C . THR A 1 308 ? 68.625 -15.778 -91.508 1.00 94.62 308 THR A C 1
ATOM 2456 O O . THR A 1 308 ? 69.349 -16.347 -92.327 1.00 94.62 308 THR A O 1
ATOM 2459 N N . THR A 1 309 ? 68.996 -14.646 -90.905 1.00 94.50 309 THR A N 1
ATOM 2460 C CA . THR A 1 309 ? 70.273 -13.964 -91.173 1.00 94.50 309 THR A CA 1
ATOM 2461 C C . THR A 1 309 ? 71.477 -14.848 -90.820 1.00 94.50 309 THR A C 1
ATOM 2463 O O . THR A 1 309 ? 72.424 -14.960 -91.606 1.00 94.50 309 THR A O 1
ATOM 2466 N N . LEU A 1 310 ? 71.439 -15.562 -89.688 1.00 95.06 310 LEU A N 1
ATOM 2467 C CA . LEU A 1 310 ? 72.479 -16.523 -89.309 1.00 95.06 310 LEU A CA 1
ATOM 2468 C C . LEU A 1 310 ? 72.587 -17.681 -90.313 1.00 95.06 310 LEU A C 1
ATOM 2470 O O . LEU A 1 310 ? 73.698 -18.010 -90.734 1.00 95.06 310 LEU A O 1
ATOM 2474 N N . ARG A 1 311 ? 71.464 -18.260 -90.760 1.00 93.75 311 ARG A N 1
ATOM 2475 C CA . ARG A 1 311 ? 71.448 -19.302 -91.806 1.00 93.75 311 ARG A CA 1
ATOM 2476 C C . ARG A 1 311 ? 72.018 -18.792 -93.129 1.00 93.75 311 ARG A C 1
ATOM 2478 O O . ARG A 1 311 ? 72.840 -19.480 -93.735 1.00 93.75 311 ARG A O 1
ATOM 2485 N N . LEU A 1 312 ? 71.633 -17.588 -93.556 1.00 94.69 312 LEU A N 1
ATOM 2486 C CA . LEU A 1 312 ? 72.164 -16.953 -94.765 1.00 94.69 312 LEU A CA 1
ATOM 2487 C C . LEU A 1 312 ? 73.678 -16.733 -94.653 1.00 94.69 312 LEU A C 1
ATOM 2489 O O . LEU A 1 312 ? 74.413 -17.123 -95.557 1.00 94.69 312 LEU A O 1
ATOM 2493 N N . SER A 1 313 ? 74.171 -16.208 -93.527 1.00 94.88 313 SER A N 1
ATOM 2494 C CA . SER A 1 313 ? 75.613 -16.011 -93.311 1.00 94.88 313 SER A CA 1
ATOM 2495 C C . SER A 1 313 ? 76.401 -17.331 -93.290 1.00 94.88 313 SER A C 1
ATOM 2497 O O . SER A 1 313 ? 77.494 -17.412 -93.852 1.00 94.88 313 SER A O 1
ATOM 2499 N N . ALA A 1 314 ? 75.851 -18.400 -92.700 1.00 92.06 314 ALA A N 1
ATOM 2500 C CA . ALA A 1 314 ? 76.447 -19.734 -92.732 1.00 92.06 314 ALA A CA 1
ATOM 2501 C C . ALA A 1 314 ? 76.488 -20.315 -94.157 1.00 92.06 314 ALA A C 1
ATOM 2503 O O . ALA A 1 314 ? 77.521 -20.843 -94.568 1.00 92.06 314 ALA A O 1
A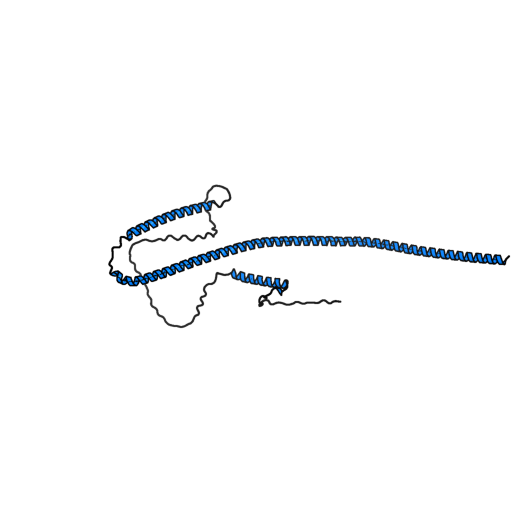TOM 2504 N N . SER A 1 315 ? 75.405 -20.154 -94.924 1.00 92.00 315 SER A N 1
ATOM 2505 C CA . SER A 1 315 ? 75.323 -20.559 -96.333 1.00 92.00 315 SER A CA 1
ATOM 2506 C C . SER A 1 315 ? 76.341 -19.815 -97.204 1.00 92.00 315 SER A C 1
ATOM 2508 O O . SER A 1 315 ? 77.059 -20.440 -97.985 1.00 92.00 315 SER A O 1
ATOM 2510 N N . ILE A 1 316 ? 76.485 -18.497 -97.015 1.00 91.81 316 ILE A N 1
ATOM 2511 C CA . ILE A 1 316 ? 77.504 -17.686 -97.697 1.00 91.81 316 ILE A CA 1
ATOM 2512 C C . ILE A 1 316 ? 78.909 -18.193 -97.351 1.00 91.81 316 ILE A C 1
ATOM 2514 O O . ILE A 1 316 ? 79.695 -18.440 -98.260 1.00 91.81 316 ILE A O 1
ATOM 2518 N N . ARG A 1 317 ? 79.223 -18.427 -96.066 1.00 88.12 317 ARG A N 1
ATOM 2519 C CA . ARG A 1 317 ? 80.530 -18.977 -95.650 1.00 88.12 317 ARG A CA 1
ATOM 2520 C C . ARG A 1 317 ? 80.823 -20.342 -96.279 1.00 88.12 317 ARG A C 1
ATOM 2522 O O . ARG A 1 317 ? 81.949 -20.578 -96.706 1.00 88.12 317 ARG A O 1
ATOM 2529 N N . ALA A 1 318 ? 79.826 -21.224 -96.366 1.00 87.75 318 ALA A N 1
ATOM 2530 C CA . ALA A 1 318 ? 79.972 -22.524 -97.019 1.00 87.75 318 ALA A CA 1
ATOM 2531 C C . ALA A 1 318 ? 80.240 -22.385 -98.528 1.00 87.75 318 ALA A C 1
ATOM 2533 O O . ALA A 1 318 ? 81.151 -23.032 -99.040 1.00 87.75 318 ALA A O 1
ATOM 2534 N N . LYS A 1 319 ? 79.507 -21.502 -99.225 1.00 89.56 319 LYS A N 1
ATOM 2535 C CA . LYS A 1 319 ? 79.727 -21.211 -100.653 1.00 89.56 319 LYS A CA 1
ATOM 2536 C C . LYS A 1 319 ? 81.100 -20.596 -100.923 1.00 89.56 319 LYS A C 1
ATOM 2538 O O . LYS A 1 319 ? 81.766 -21.013 -101.861 1.00 89.56 319 LYS A O 1
ATOM 2543 N N . VAL A 1 320 ? 81.549 -19.660 -100.085 1.00 88.31 320 VAL A N 1
ATOM 2544 C CA . VAL A 1 320 ? 82.894 -19.065 -100.185 1.00 88.31 320 VAL A CA 1
ATOM 2545 C C . VAL A 1 320 ? 83.979 -20.137 -100.032 1.00 88.31 320 VAL A C 1
ATOM 2547 O O . VAL A 1 320 ? 84.946 -20.124 -100.782 1.00 88.31 320 VAL A O 1
ATOM 2550 N N . LYS A 1 321 ? 83.795 -21.112 -99.130 1.00 84.94 321 LYS A N 1
ATOM 2551 C CA . LYS A 1 321 ? 84.745 -22.220 -98.933 1.00 84.94 321 LYS A CA 1
ATOM 2552 C C . LYS A 1 321 ? 84.781 -23.231 -100.091 1.00 84.94 321 LYS A C 1
ATOM 2554 O O . LYS A 1 321 ? 85.769 -23.933 -100.225 1.00 84.94 321 LYS A O 1
ATOM 2559 N N . GLN A 1 322 ? 83.723 -23.342 -100.896 1.00 78.94 322 GLN A N 1
ATOM 2560 C CA . GLN A 1 322 ? 83.706 -24.210 -102.086 1.00 78.94 322 GLN A CA 1
ATOM 2561 C C . GLN A 1 322 ? 84.336 -23.552 -103.324 1.00 78.94 322 GLN A C 1
ATOM 2563 O O . GLN A 1 322 ? 84.631 -24.250 -104.289 1.00 78.94 322 GLN A O 1
ATOM 2568 N N . ALA A 1 323 ? 84.499 -22.225 -103.320 1.00 76.00 323 ALA A N 1
ATOM 2569 C CA . ALA A 1 323 ? 84.976 -21.448 -104.465 1.00 76.00 323 ALA A CA 1
ATOM 2570 C C . ALA A 1 323 ? 86.481 -21.113 -104.424 1.00 76.00 323 ALA A C 1
ATOM 2572 O O . ALA A 1 323 ? 86.974 -20.491 -105.364 1.00 76.00 323 ALA A O 1
ATOM 2573 N N . GLY A 1 324 ? 87.191 -21.487 -103.355 1.00 61.91 324 GLY A N 1
ATOM 2574 C CA . GLY A 1 324 ? 88.644 -21.346 -103.209 1.00 61.91 324 GLY A CA 1
ATOM 2575 C C . GLY A 1 324 ? 89.290 -22.695 -102.962 1.00 61.91 324 GLY A C 1
ATOM 2576 O O . GLY A 1 324 ? 90.389 -22.909 -103.513 1.00 61.91 324 GLY A O 1
#

Sequence (324 aa):
MKGPIHVILTGTFDITGTAPPRDLREFGLQGQLEWGLVALERGLHSFGRLLMSPGQQVMQVRLEGQPGASTIPRTDWRQGDRASLGDSGVHRVLPPLPSLNSPFAPREQAHSSSPLFQTTPDTPQSSSNVQIQYLRHEITSKTLALQDLQRDYDKLLTTVIPQQPAHNSSDLRPLLPNKPNLEKQVSELQTQVNELLQAQEETQRESTASRNQYMQIMAMSSRLQAQSTTDARRWQAEKEEWDNQKKALLDKIHHLERQVYYDEEENNSSNNSTKNNMEALEQKCRALERHIRGLNEETMQLDEALQTTLRLSASIRAKVKQAG

Foldseek 3Di:
DDDDDDDDDDDDDDPPDDDDDPDPVVPPPVSNVVSVVVVVVVVVVVVVVVVPDDPDPDDPPPDDDDDDDDDDDDDDDDDDDDDDDDDDDDDPPPDDDPPPDDPDDDDDDDDDDDDDDDDDDDDPVVVVVVVVVVVVVVVVVVVVVVVVVVVVVVVCVVVVVVPDDDPDPPVCPVVVVVVVVVVVVVVVVVVVVVVVVVVVVVVVVVVVVVVVVVVVVVVVVVVVVVVVVVVVVVVVVVVVVVVVVVVVVVVVVVVVVVVVVVVVVVVVVVVVVVVVVVVVVVVVVVVVVVVVVVVVVVVVVVVVVVVVVVVVVVVVVVVVVVVD

pLDDT: mean 74.79, std 22.38, range [34.22, 98.25]

Secondary structure (DSSP, 8-state):
---------------SSPPPPS-TTSS-HHHHHHHHHHHHHHHHHHHHHHHT-SS--------------------------------------PPPPPP---S----PPPP------------THHHHHHHHHHHHHHHHHHHHHHHHHHHHHHHHHHHHGGG-----TTTTTTTTTHHHHHHHHHHHHHHHHHHHHHHHHHHHHHHHHHHHHHHHHHHHHHHHHHHHHHHHHHHHHHHHHHHHHHHHHHHHHHHHHHHHHHHHHHHHHHHHHHHHHHHHHHHHHHHHHHHHHHHHHHHHHHHHHHHHHHHHHHHHHHHHHH--

Organism: Talaromyces rugulosus (NCBI:txid121627)